Protein AF-A0A2A4LVS7-F1 (afdb_monomer_lite)

Structure (mmCIF, N/CA/C/O backbone):
data_AF-A0A2A4LVS7-F1
#
_entry.id   AF-A0A2A4LVS7-F1
#
loop_
_atom_site.group_PDB
_atom_site.id
_atom_site.type_symbol
_atom_site.label_atom_id
_atom_site.label_alt_id
_atom_site.label_comp_id
_atom_site.label_asym_id
_atom_site.label_entity_id
_atom_site.label_seq_id
_atom_site.pdbx_PDB_ins_code
_atom_site.Cartn_x
_atom_site.Cartn_y
_atom_site.Cartn_z
_atom_site.occupancy
_atom_site.B_iso_or_equiv
_atom_site.auth_seq_id
_atom_site.auth_comp_id
_atom_site.auth_asym_id
_atom_site.auth_atom_id
_atom_site.pdbx_PDB_model_num
ATOM 1 N N . MET A 1 1 ? 2.646 -6.347 -66.466 1.00 36.62 1 MET A N 1
ATOM 2 C CA . MET A 1 1 ? 2.306 -4.928 -66.238 1.00 36.62 1 MET A CA 1
ATOM 3 C C . MET A 1 1 ? 2.367 -4.671 -64.738 1.00 36.62 1 MET A C 1
ATOM 5 O O . MET A 1 1 ? 1.475 -5.111 -64.037 1.00 36.62 1 MET A O 1
ATOM 9 N N . LEU A 1 2 ? 3.492 -4.108 -64.291 1.00 29.52 2 LEU A N 1
ATOM 10 C CA . LEU A 1 2 ? 3.777 -3.323 -63.072 1.00 29.52 2 LEU A CA 1
ATOM 11 C C . LEU A 1 2 ? 5.251 -3.545 -62.692 1.00 29.52 2 LEU A C 1
ATOM 13 O O . LEU A 1 2 ? 5.611 -4.127 -61.677 1.00 29.52 2 LEU A O 1
ATOM 17 N N . ALA A 1 3 ? 6.111 -3.082 -63.594 1.00 27.59 3 ALA A N 1
ATOM 18 C CA . ALA A 1 3 ? 7.423 -2.576 -63.251 1.00 27.59 3 ALA A CA 1
ATOM 19 C C . ALA A 1 3 ? 7.272 -1.051 -63.279 1.00 27.59 3 ALA A C 1
ATOM 21 O O . ALA A 1 3 ? 6.962 -0.530 -64.345 1.00 27.59 3 ALA A O 1
ATOM 22 N N . ALA A 1 4 ? 7.384 -0.387 -62.125 1.00 31.27 4 ALA A N 1
ATOM 23 C CA . ALA A 1 4 ? 7.768 1.023 -61.946 1.00 31.27 4 ALA A CA 1
ATOM 24 C C . ALA A 1 4 ? 7.269 1.538 -60.587 1.00 31.27 4 ALA A C 1
ATOM 26 O O . ALA A 1 4 ? 6.122 1.946 -60.471 1.00 31.27 4 ALA A O 1
ATOM 27 N N . GLN A 1 5 ? 8.147 1.537 -59.580 1.00 29.95 5 GLN A N 1
ATOM 28 C CA . GLN A 1 5 ? 8.297 2.635 -58.609 1.00 29.95 5 GLN A CA 1
ATOM 29 C C . GLN A 1 5 ? 9.486 2.334 -57.680 1.00 29.95 5 GLN A C 1
ATOM 31 O O . GLN A 1 5 ? 9.356 2.128 -56.480 1.00 29.95 5 GLN A O 1
ATOM 36 N N . LYS A 1 6 ? 10.697 2.316 -58.253 1.00 30.83 6 LYS A N 1
ATOM 37 C CA . LYS A 1 6 ? 11.899 2.700 -57.502 1.00 30.83 6 LYS A CA 1
ATOM 38 C C . LYS A 1 6 ? 12.014 4.216 -57.627 1.00 30.83 6 LYS A C 1
ATOM 40 O O . LYS A 1 6 ? 12.661 4.710 -58.543 1.00 30.83 6 LYS A O 1
ATOM 45 N N . ALA A 1 7 ? 11.315 4.946 -56.763 1.00 29.12 7 ALA A N 1
ATOM 46 C CA . ALA A 1 7 ? 11.570 6.368 -56.590 1.00 29.12 7 ALA A CA 1
ATOM 47 C C . ALA A 1 7 ? 12.817 6.510 -55.710 1.00 29.12 7 ALA A C 1
ATOM 49 O O . ALA A 1 7 ? 12.828 6.094 -54.552 1.00 29.12 7 ALA A O 1
ATOM 50 N N . SER A 1 8 ? 13.889 7.041 -56.293 1.00 29.56 8 SER A N 1
ATOM 51 C CA . SER A 1 8 ? 15.107 7.424 -55.590 1.00 29.56 8 SER A CA 1
ATOM 52 C C . SER A 1 8 ? 14.799 8.560 -54.614 1.00 29.56 8 SER A C 1
ATOM 54 O O . SER A 1 8 ? 14.647 9.711 -55.022 1.00 29.56 8 SER A O 1
ATOM 56 N N . PHE A 1 9 ? 14.741 8.258 -53.321 1.00 28.38 9 PHE A N 1
ATOM 57 C CA . PHE A 1 9 ? 14.873 9.270 -52.276 1.00 28.38 9 PHE A CA 1
ATOM 58 C C . PHE A 1 9 ? 16.359 9.603 -52.094 1.00 28.38 9 PHE A C 1
ATOM 60 O O . PHE A 1 9 ? 17.004 9.185 -51.141 1.00 28.38 9 PHE A O 1
ATOM 67 N N . THR A 1 10 ? 16.921 10.356 -53.035 1.00 33.09 10 THR A N 1
ATOM 68 C CA . THR A 1 10 ? 18.103 11.192 -52.785 1.00 33.09 10 THR A CA 1
ATOM 69 C C . THR A 1 10 ? 17.606 12.610 -52.553 1.00 33.09 10 THR A C 1
ATOM 71 O O . THR A 1 10 ? 17.745 13.482 -53.406 1.00 33.09 10 THR A O 1
ATOM 74 N N . ALA A 1 11 ? 16.955 12.824 -51.410 1.00 30.81 11 ALA A N 1
ATOM 75 C CA . ALA A 1 11 ? 16.819 14.166 -50.870 1.00 30.81 11 ALA A CA 1
ATOM 76 C C . ALA A 1 11 ? 18.160 14.500 -50.212 1.00 30.81 11 ALA A C 1
ATOM 78 O O . ALA A 1 11 ? 18.593 13.803 -49.294 1.00 30.81 11 ALA A O 1
ATOM 79 N N . ALA A 1 12 ? 18.845 15.515 -50.736 1.00 29.58 12 ALA A N 1
ATOM 80 C CA . ALA A 1 12 ? 20.022 16.078 -50.099 1.00 29.58 12 ALA A CA 1
ATOM 81 C C . ALA A 1 12 ? 19.659 16.437 -48.650 1.00 29.58 12 ALA A C 1
ATOM 83 O O . ALA A 1 12 ? 18.720 17.199 -48.411 1.00 29.58 12 ALA A O 1
ATOM 84 N N . MET A 1 13 ? 20.372 15.834 -47.697 1.00 26.53 13 MET A N 1
ATOM 85 C CA . MET A 1 13 ? 20.311 16.217 -46.290 1.00 26.53 13 MET A CA 1
ATOM 86 C C . MET A 1 13 ? 20.609 17.720 -46.208 1.00 26.53 13 MET A C 1
ATOM 88 O O . MET A 1 13 ? 21.628 18.140 -46.763 1.00 26.53 13 MET A O 1
ATOM 92 N N . PRO A 1 14 ? 19.770 18.539 -45.554 1.00 28.27 14 PRO A N 1
ATOM 93 C CA . PRO A 1 14 ? 20.134 19.920 -45.296 1.00 28.27 14 PRO A CA 1
ATOM 94 C C . PRO A 1 14 ? 21.416 19.924 -44.459 1.00 28.27 14 PRO A C 1
ATOM 96 O O . PRO A 1 14 ? 21.454 19.365 -43.359 1.00 28.27 14 PRO A O 1
ATOM 99 N N . GLU A 1 15 ? 22.475 20.539 -44.981 1.00 37.88 15 GLU A N 1
ATOM 100 C CA . GLU A 1 15 ? 23.631 20.910 -44.175 1.00 37.88 15 GLU A CA 1
ATOM 101 C C . GLU A 1 15 ? 23.154 21.818 -43.032 1.00 37.88 15 GLU A C 1
ATOM 103 O O . GLU A 1 15 ? 22.426 22.785 -43.256 1.00 37.88 15 GLU A O 1
ATOM 108 N N . SER A 1 16 ? 23.591 21.497 -41.809 1.00 36.38 16 SER A N 1
ATOM 109 C CA . SER A 1 16 ? 23.330 22.185 -40.530 1.00 36.38 16 SER A CA 1
ATOM 110 C C . SER A 1 16 ? 22.076 21.801 -39.721 1.00 36.38 16 SER A C 1
ATOM 112 O O . SER A 1 16 ? 21.390 22.643 -39.153 1.00 36.38 16 SER A O 1
ATOM 114 N N . LEU A 1 17 ? 21.879 20.506 -39.467 1.00 33.69 17 LEU A N 1
ATOM 115 C CA . LEU A 1 17 ? 21.542 20.095 -38.097 1.00 33.69 17 LEU A CA 1
ATOM 116 C C . LEU A 1 17 ? 22.842 19.670 -37.424 1.00 33.69 17 LEU A C 1
ATOM 118 O O . LEU A 1 17 ? 23.234 18.507 -37.466 1.00 33.69 17 LEU A O 1
ATOM 122 N N . SER A 1 18 ? 23.552 20.637 -36.836 1.00 29.66 18 SER A N 1
ATOM 123 C CA . SER A 1 18 ? 24.598 20.318 -35.872 1.00 29.66 18 SER A CA 1
ATOM 124 C C . SER A 1 18 ? 23.935 19.516 -34.755 1.00 29.66 18 SER A C 1
ATOM 126 O O . SER A 1 18 ? 23.219 20.079 -33.923 1.00 29.66 18 SER A O 1
ATOM 128 N N . VAL A 1 19 ? 24.120 18.199 -34.766 1.00 36.72 19 VAL A N 1
ATOM 129 C CA . VAL A 1 19 ? 23.786 17.348 -33.630 1.00 36.72 19 VAL A CA 1
ATOM 130 C C . VAL A 1 19 ? 24.593 17.912 -32.468 1.00 36.72 19 VAL A C 1
ATOM 132 O O . VAL A 1 19 ? 25.814 17.782 -32.442 1.00 36.72 19 VAL A O 1
ATOM 135 N N . ARG A 1 20 ? 23.930 18.629 -31.557 1.00 32.12 20 ARG A N 1
ATOM 136 C CA . ARG A 1 20 ? 24.536 19.088 -30.307 1.00 32.12 20 ARG A CA 1
ATOM 137 C C . ARG A 1 20 ? 24.937 17.846 -29.520 1.00 32.12 20 ARG A C 1
ATOM 139 O O . ARG A 1 20 ? 24.114 17.223 -28.854 1.00 32.12 20 ARG A O 1
ATOM 146 N N . THR A 1 21 ? 26.194 17.442 -29.662 1.00 40.50 21 THR A N 1
ATOM 147 C CA . THR A 1 21 ? 26.807 16.281 -28.999 1.00 40.50 21 THR A CA 1
ATOM 148 C C . THR A 1 21 ? 27.032 16.492 -27.496 1.00 40.50 21 THR A C 1
ATOM 150 O O . THR A 1 21 ? 27.577 15.622 -26.823 1.00 40.50 21 THR A O 1
ATOM 153 N N . ASP A 1 22 ? 26.620 17.639 -26.964 1.00 46.00 22 ASP A N 1
ATOM 154 C CA . ASP A 1 22 ? 26.925 18.169 -25.636 1.00 46.00 22 ASP A CA 1
ATOM 155 C C . ASP A 1 22 ? 25.697 18.300 -24.719 1.00 46.00 22 ASP A C 1
ATOM 157 O O . ASP A 1 22 ? 25.793 18.864 -23.635 1.00 46.00 22 ASP A O 1
ATOM 161 N N . ARG A 1 23 ? 24.539 17.739 -25.095 1.00 49.91 23 ARG A N 1
ATOM 162 C CA . ARG A 1 23 ? 23.326 17.834 -24.261 1.00 49.91 23 ARG A CA 1
ATOM 163 C C . ARG A 1 23 ? 23.374 16.989 -22.985 1.00 49.91 23 ARG A C 1
ATOM 165 O O . ARG A 1 23 ? 22.656 17.282 -22.037 1.00 49.91 23 ARG A O 1
ATOM 172 N N . ILE A 1 24 ? 24.181 15.9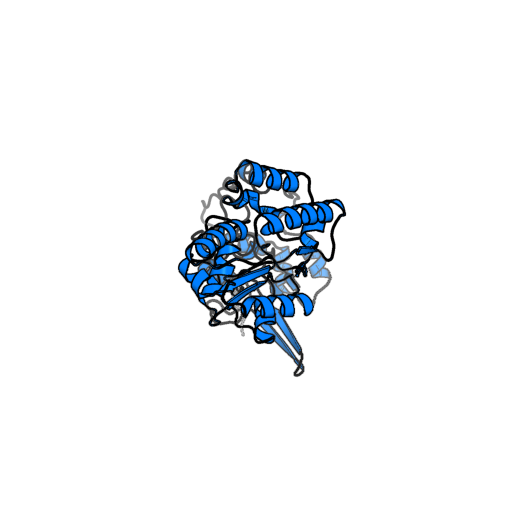27 -22.976 1.00 50.59 24 ILE A N 1
ATOM 173 C CA . ILE A 1 24 ? 24.349 15.061 -21.807 1.00 50.59 24 ILE A CA 1
ATOM 174 C C . ILE A 1 24 ? 25.511 15.604 -20.989 1.00 50.59 24 ILE A C 1
ATOM 176 O O . ILE A 1 24 ? 26.674 15.334 -21.305 1.00 50.59 24 ILE A O 1
ATOM 180 N N . ASP A 1 25 ? 25.199 16.336 -19.924 1.00 58.00 25 ASP A N 1
ATOM 181 C CA . ASP A 1 25 ? 26.198 16.637 -18.910 1.00 58.00 25 ASP A CA 1
ATOM 182 C C . ASP A 1 25 ? 26.578 15.324 -18.217 1.00 58.00 25 ASP A C 1
ATOM 184 O O . ASP A 1 25 ? 25.832 14.749 -17.420 1.00 58.00 25 ASP A O 1
ATOM 188 N N . ARG A 1 26 ? 27.755 14.809 -18.576 1.00 57.53 26 ARG A N 1
ATOM 189 C CA . ARG A 1 26 ? 28.256 13.531 -18.066 1.00 57.53 26 ARG A CA 1
ATOM 190 C C . ARG A 1 26 ? 28.483 13.575 -16.559 1.00 57.53 26 ARG A C 1
ATOM 192 O O . ARG A 1 26 ? 28.329 12.539 -15.922 1.00 57.53 26 ARG A O 1
ATOM 199 N N . ALA A 1 27 ? 28.828 14.735 -15.998 1.00 58.44 27 ALA A N 1
ATOM 200 C CA . ALA A 1 27 ? 29.038 14.889 -14.565 1.00 58.44 27 ALA A CA 1
ATOM 201 C C . ALA A 1 27 ? 27.704 14.818 -13.809 1.00 58.44 27 ALA A C 1
ATOM 203 O O . ALA A 1 27 ? 27.610 14.101 -12.813 1.00 58.44 27 ALA A O 1
ATOM 204 N N . ILE A 1 28 ? 26.656 15.473 -14.322 1.00 56.78 28 ILE A N 1
ATOM 205 C CA . ILE A 1 28 ? 25.298 15.386 -13.760 1.00 56.78 28 ILE A CA 1
ATOM 206 C C . ILE A 1 28 ? 24.741 13.964 -13.902 1.00 56.78 28 ILE A C 1
ATOM 208 O O . ILE A 1 28 ? 24.210 13.414 -12.939 1.00 56.78 28 ILE A O 1
ATOM 212 N N . HIS A 1 29 ? 24.926 13.332 -15.063 1.00 56.03 29 HIS A N 1
ATOM 213 C CA . HIS A 1 29 ? 24.507 11.950 -15.300 1.00 56.03 29 HIS A CA 1
ATOM 214 C C . HIS A 1 29 ? 25.169 10.963 -14.321 1.00 56.03 29 HIS A C 1
ATOM 216 O O . HIS A 1 29 ? 24.471 10.166 -13.699 1.00 56.03 29 HIS A O 1
ATOM 222 N N . LEU A 1 30 ? 26.494 11.049 -14.135 1.00 58.59 30 LEU A N 1
ATOM 223 C CA . LEU A 1 30 ? 27.243 10.230 -13.170 1.00 58.59 30 LEU A CA 1
ATOM 224 C C . LEU A 1 30 ? 26.752 10.443 -11.728 1.00 58.59 30 LEU A C 1
ATOM 226 O O . LEU A 1 30 ? 26.586 9.475 -10.991 1.00 58.59 30 LEU A O 1
ATOM 230 N N . ALA A 1 31 ? 26.489 11.693 -11.335 1.00 59.47 31 ALA A N 1
ATOM 231 C CA . ALA A 1 31 ? 26.040 12.031 -9.985 1.00 59.47 31 ALA A CA 1
ATOM 232 C C . ALA A 1 31 ? 24.602 11.570 -9.682 1.00 59.47 31 ALA A C 1
ATOM 234 O O . ALA A 1 31 ? 24.299 11.222 -8.543 1.00 59.47 31 ALA A O 1
ATOM 235 N N . GLN A 1 32 ? 23.709 11.581 -10.675 1.00 57.88 32 GLN A N 1
ATOM 236 C CA . GLN A 1 32 ? 22.276 11.338 -10.466 1.00 57.88 32 GLN A CA 1
ATOM 237 C C . GLN A 1 32 ? 21.823 9.909 -10.770 1.00 57.88 32 GLN A C 1
ATOM 239 O O . GLN A 1 32 ? 20.829 9.468 -10.196 1.00 57.88 32 GLN A O 1
ATOM 244 N N . ASN A 1 33 ? 22.537 9.188 -11.639 1.00 54.88 33 ASN A N 1
ATOM 245 C CA . ASN A 1 33 ? 22.181 7.823 -12.038 1.00 54.88 33 ASN A CA 1
ATOM 246 C C . ASN A 1 33 ? 23.019 6.748 -11.327 1.00 54.88 33 ASN A C 1
ATOM 248 O O . ASN A 1 33 ? 22.906 5.574 -11.670 1.00 54.88 33 ASN A O 1
ATOM 252 N N . ASN A 1 34 ? 23.857 7.153 -10.360 1.00 46.38 34 ASN A N 1
ATOM 253 C CA . ASN A 1 34 ? 24.610 6.323 -9.409 1.00 46.38 34 ASN A CA 1
ATOM 254 C C . ASN A 1 34 ? 25.137 4.995 -9.982 1.00 46.38 34 ASN A C 1
ATOM 256 O O . ASN A 1 34 ? 24.988 3.929 -9.385 1.00 46.38 34 ASN A O 1
ATOM 260 N N . THR A 1 35 ? 25.720 5.055 -11.175 1.00 52.97 35 THR A N 1
ATOM 261 C CA . THR A 1 35 ? 26.231 3.887 -11.882 1.00 52.97 35 THR A CA 1
ATOM 262 C C . THR A 1 35 ? 27.635 4.203 -12.369 1.00 52.97 35 THR A C 1
ATOM 264 O O . THR A 1 35 ? 27.850 5.111 -13.173 1.00 52.97 35 THR A O 1
ATOM 267 N N . GLU A 1 36 ? 28.616 3.433 -11.893 1.00 57.22 36 GLU A N 1
ATOM 268 C CA . GLU A 1 36 ? 29.885 3.271 -12.602 1.00 57.22 36 GLU A CA 1
ATOM 269 C C . GLU A 1 36 ? 29.587 2.525 -13.909 1.00 57.22 36 GLU A C 1
ATOM 271 O O . GLU A 1 36 ? 29.775 1.314 -14.023 1.00 57.22 36 GLU A O 1
ATOM 276 N N . LEU A 1 37 ? 29.024 3.232 -14.892 1.00 57.66 37 LEU A N 1
ATOM 277 C CA . LEU A 1 37 ? 28.741 2.633 -16.184 1.00 57.66 37 LEU A CA 1
ATOM 278 C C . LEU A 1 37 ? 30.071 2.326 -16.880 1.00 57.66 37 LEU A C 1
ATOM 280 O O . LEU A 1 37 ? 30.962 3.186 -16.925 1.00 57.66 37 LEU A O 1
ATOM 284 N N . PRO A 1 38 ? 30.222 1.128 -17.468 1.00 62.41 38 PRO A N 1
ATOM 285 C CA .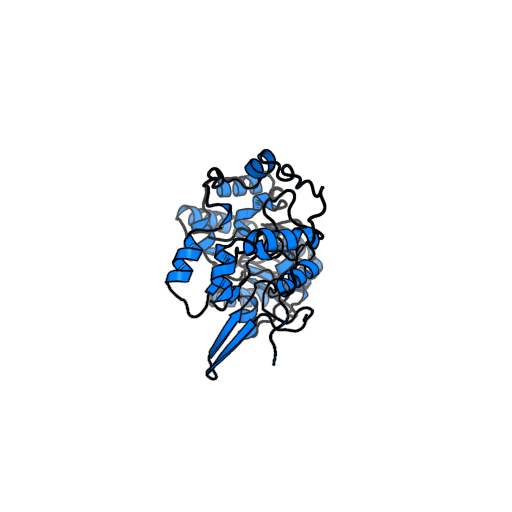 PRO A 1 38 ? 31.360 0.859 -18.327 1.00 62.41 38 PRO A CA 1
ATOM 286 C C . PRO A 1 38 ? 31.398 1.896 -19.454 1.00 62.41 38 PRO A C 1
ATOM 288 O O . PRO A 1 38 ? 30.367 2.427 -19.880 1.00 62.41 38 PRO A O 1
ATOM 291 N N . LYS A 1 39 ? 32.605 2.193 -19.953 1.00 74.81 39 LYS A N 1
ATOM 292 C CA . LYS A 1 39 ? 32.753 3.096 -21.100 1.00 74.81 39 LYS A CA 1
ATOM 293 C C . LYS A 1 39 ? 31.807 2.635 -22.218 1.00 74.81 39 LYS A C 1
ATOM 295 O O . LYS A 1 39 ? 31.781 1.434 -22.502 1.00 74.81 39 LYS A O 1
ATOM 300 N N . PRO A 1 40 ? 31.063 3.557 -22.861 1.00 73.31 40 PRO A N 1
ATOM 301 C CA . PRO A 1 40 ? 30.176 3.196 -23.953 1.00 73.31 40 PRO A CA 1
ATOM 302 C C . PRO A 1 40 ? 30.922 2.366 -24.988 1.00 73.31 40 PRO A C 1
ATOM 304 O O . PRO A 1 40 ? 32.079 2.656 -25.297 1.00 73.31 40 PRO A O 1
ATOM 307 N N . TYR A 1 41 ? 30.255 1.364 -25.550 1.00 82.38 41 TYR A N 1
ATOM 308 C CA . TYR A 1 41 ? 30.838 0.588 -26.632 1.00 82.38 41 TYR A CA 1
ATOM 309 C C . TYR A 1 41 ? 31.256 1.522 -27.781 1.00 82.38 41 TYR A C 1
ATOM 311 O O . TYR A 1 41 ? 30.486 2.395 -28.201 1.00 82.38 41 TYR A O 1
ATOM 319 N N . VAL A 1 42 ? 32.495 1.360 -28.248 1.00 86.62 42 VAL A N 1
ATOM 320 C CA . VAL A 1 42 ? 33.125 2.154 -29.323 1.00 86.62 42 VAL A CA 1
ATOM 321 C C . VAL A 1 42 ? 33.713 1.265 -30.421 1.00 86.62 42 VAL A C 1
ATOM 323 O O . VAL A 1 42 ? 34.535 1.719 -31.212 1.00 86.62 42 VAL A O 1
ATOM 326 N N . GLY A 1 43 ? 33.315 -0.009 -30.473 1.00 90.19 43 GLY A N 1
ATOM 327 C CA . GLY A 1 43 ? 33.731 -0.898 -31.552 1.00 90.19 43 GLY A CA 1
ATOM 328 C C . GLY A 1 43 ? 33.223 -0.419 -32.912 1.00 90.19 43 GLY A C 1
ATOM 329 O O . GLY A 1 43 ? 32.230 0.308 -33.010 1.00 90.19 43 GLY A O 1
ATOM 330 N N . THR A 1 44 ? 33.907 -0.841 -33.974 1.00 92.69 44 THR A N 1
ATOM 331 C CA . THR A 1 44 ? 33.607 -0.437 -35.356 1.00 92.69 44 THR A CA 1
ATOM 332 C C . THR A 1 44 ? 32.196 -0.822 -35.793 1.00 92.69 44 THR A C 1
ATOM 334 O O . THR A 1 44 ? 31.610 -0.144 -36.631 1.00 92.69 44 THR A O 1
ATOM 337 N N . ASP A 1 45 ? 31.606 -1.852 -35.187 1.00 93.12 45 ASP A N 1
ATOM 338 C CA . ASP A 1 45 ? 30.256 -2.327 -35.475 1.00 93.12 45 ASP A CA 1
ATOM 339 C C . ASP A 1 45 ? 29.164 -1.674 -34.611 1.00 93.12 45 ASP A C 1
ATOM 341 O O . ASP A 1 45 ? 28.005 -2.061 -34.723 1.00 93.12 45 ASP A O 1
ATOM 345 N N . LYS A 1 46 ? 29.479 -0.661 -33.787 1.00 89.31 46 LYS A N 1
ATOM 346 C CA . LYS A 1 46 ? 28.478 0.054 -32.970 1.00 89.31 46 LYS A CA 1
ATOM 347 C C . LYS A 1 46 ? 27.289 0.539 -33.800 1.00 89.31 46 LYS A C 1
ATOM 349 O O . LYS A 1 46 ? 26.147 0.428 -33.371 1.00 89.31 46 LYS A O 1
ATOM 354 N N . HIS A 1 47 ? 27.571 1.062 -34.990 1.00 90.62 47 HIS A N 1
ATOM 355 C CA . HIS A 1 47 ? 26.559 1.568 -35.913 1.00 90.62 47 HIS A CA 1
ATOM 356 C C . HIS A 1 47 ? 25.590 0.480 -36.403 1.00 90.62 47 HIS A C 1
ATOM 358 O O . HIS A 1 47 ? 24.506 0.821 -36.855 1.00 90.62 47 HIS A O 1
ATOM 364 N N . LEU A 1 48 ? 25.951 -0.808 -36.300 1.00 94.81 48 LEU A N 1
ATOM 365 C CA . LEU A 1 48 ? 25.078 -1.932 -36.648 1.00 94.81 48 LEU A CA 1
ATOM 366 C C . LEU A 1 48 ? 24.010 -2.203 -35.576 1.00 94.81 48 LEU A C 1
ATOM 368 O O . LEU A 1 48 ? 23.030 -2.883 -35.866 1.00 94.81 48 LEU A O 1
ATOM 372 N N . GLY A 1 49 ? 24.194 -1.698 -34.355 1.00 92.50 49 GLY A N 1
ATOM 373 C CA . GLY A 1 49 ? 23.347 -1.973 -33.196 1.00 92.50 49 GLY A CA 1
ATOM 374 C C . GLY A 1 49 ? 23.760 -3.204 -32.397 1.00 92.50 49 GLY A C 1
ATOM 375 O O . GLY A 1 49 ? 24.875 -3.708 -32.538 1.00 92.50 49 GLY A O 1
ATOM 376 N N . TYR A 1 50 ? 22.883 -3.705 -31.526 1.00 91.62 50 TYR A N 1
ATOM 377 C CA . TYR A 1 50 ? 23.234 -4.761 -30.567 1.00 91.62 50 TYR A CA 1
ATOM 378 C C . TYR A 1 50 ? 23.615 -6.090 -31.250 1.00 91.62 50 TYR A C 1
ATOM 380 O O . TYR A 1 50 ? 22.811 -6.634 -32.011 1.00 91.62 50 TYR A O 1
ATOM 388 N N . PRO A 1 51 ? 24.793 -6.684 -30.953 1.00 92.88 51 PRO A N 1
ATOM 389 C CA . PRO A 1 51 ? 25.209 -7.969 -31.531 1.00 92.88 51 PRO A CA 1
ATOM 390 C C . PRO A 1 51 ? 24.219 -9.114 -31.293 1.00 92.88 51 PRO A C 1
ATOM 392 O O . PRO A 1 51 ? 24.086 -10.001 -32.136 1.00 92.88 51 PRO A O 1
ATOM 395 N N . ALA A 1 52 ? 23.487 -9.071 -30.175 1.00 94.00 52 ALA A N 1
ATOM 396 C CA . ALA A 1 52 ? 22.477 -10.065 -29.824 1.00 94.00 52 ALA A CA 1
ATOM 397 C C . ALA A 1 52 ? 21.367 -10.193 -30.883 1.00 94.00 52 ALA A C 1
ATOM 399 O O . ALA A 1 52 ? 20.907 -11.301 -31.138 1.00 94.00 52 ALA A O 1
ATOM 400 N N . LEU A 1 53 ? 20.994 -9.105 -31.562 1.00 95.19 53 LEU A N 1
ATOM 401 C CA . LEU A 1 53 ? 19.945 -9.112 -32.588 1.00 95.19 53 LEU A CA 1
ATOM 402 C C . LEU A 1 53 ? 20.312 -10.001 -33.784 1.00 95.19 53 LEU A C 1
ATOM 404 O O . LEU A 1 53 ? 19.467 -10.725 -34.302 1.00 95.19 53 LEU A O 1
ATOM 408 N N . ALA A 1 54 ? 21.592 -10.031 -34.172 1.00 95.56 54 ALA A N 1
ATOM 409 C CA . ALA A 1 54 ? 22.069 -10.924 -35.226 1.00 95.56 54 ALA A CA 1
ATOM 410 C C . ALA A 1 54 ? 22.019 -12.401 -34.795 1.00 95.56 54 ALA A C 1
ATOM 412 O O . ALA A 1 54 ? 21.769 -13.283 -35.616 1.00 95.56 54 ALA A O 1
ATOM 413 N N . SER A 1 55 ? 22.252 -12.681 -33.510 1.00 96.62 55 SER A N 1
ATOM 414 C CA . SER A 1 55 ? 22.089 -14.026 -32.948 1.00 96.62 55 SER A CA 1
ATOM 415 C C . SER A 1 55 ? 20.619 -14.438 -32.907 1.00 96.62 55 SER A C 1
ATOM 417 O O . SER A 1 55 ? 20.302 -15.550 -33.316 1.00 96.62 55 SER A O 1
ATOM 419 N N . ILE A 1 56 ? 19.722 -13.537 -32.494 1.00 95.94 56 ILE A N 1
ATOM 420 C CA . ILE A 1 56 ? 18.270 -13.770 -32.479 1.00 95.94 56 ILE A CA 1
ATOM 421 C C . ILE A 1 56 ? 17.760 -14.052 -33.894 1.00 95.94 56 ILE A C 1
ATOM 423 O O . ILE A 1 56 ? 17.059 -15.037 -34.103 1.00 95.94 56 ILE A O 1
ATOM 427 N N . LEU A 1 57 ? 18.177 -13.263 -34.888 1.00 96.38 57 LEU A N 1
ATOM 428 C CA . LEU A 1 57 ? 17.781 -13.468 -36.282 1.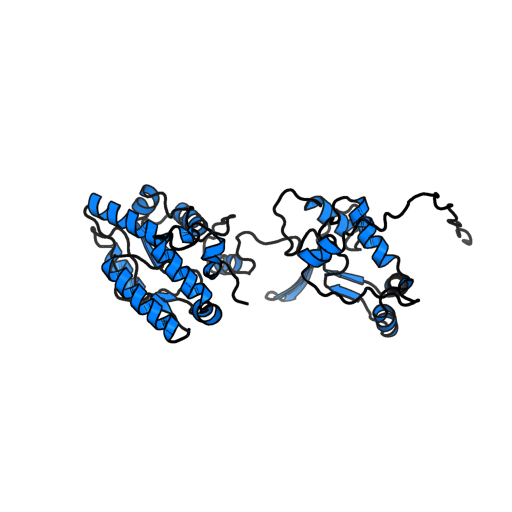00 96.38 57 LEU A CA 1
ATOM 429 C C . LEU A 1 57 ? 18.145 -14.873 -36.793 1.00 96.38 57 LEU A C 1
ATOM 431 O O . LEU A 1 57 ? 17.353 -15.510 -37.486 1.00 96.38 57 LEU A O 1
ATOM 435 N N . LYS A 1 58 ? 19.313 -15.404 -36.405 1.00 97.06 58 LYS A N 1
ATOM 436 C CA . LYS A 1 58 ? 19.737 -16.769 -36.771 1.00 97.06 58 LYS A CA 1
ATOM 437 C C . LYS A 1 58 ? 18.847 -17.857 -36.171 1.00 97.06 58 LYS A C 1
ATOM 439 O O . LYS A 1 58 ? 18.738 -18.926 -36.768 1.00 97.06 58 LYS A O 1
ATOM 444 N N . LEU A 1 59 ? 18.216 -17.598 -35.023 1.00 97.06 59 LEU A N 1
ATOM 445 C CA . LEU A 1 59 ? 17.277 -18.537 -34.404 1.00 97.06 59 LEU A CA 1
ATOM 446 C C . LEU A 1 59 ? 15.970 -18.655 -35.195 1.00 97.06 59 LEU A C 1
ATOM 448 O O . LEU A 1 59 ? 15.298 -19.672 -35.064 1.00 97.06 59 LEU A O 1
ATOM 452 N N . ARG A 1 60 ? 15.645 -17.664 -36.042 1.00 95.12 60 ARG A N 1
ATOM 453 C CA . ARG A 1 60 ? 14.384 -17.573 -36.799 1.00 95.12 60 ARG A CA 1
ATOM 454 C C . ARG A 1 60 ? 13.157 -17.757 -35.891 1.00 95.12 60 ARG A C 1
ATOM 456 O O . ARG A 1 60 ? 12.391 -18.696 -36.104 1.00 95.12 60 ARG A O 1
ATOM 463 N N . PRO A 1 61 ? 12.996 -16.914 -34.856 1.00 96.56 61 PRO A N 1
ATOM 464 C CA . PRO A 1 61 ? 11.848 -17.014 -33.968 1.00 96.56 61 PRO A CA 1
ATOM 465 C C . PRO A 1 61 ? 10.550 -16.725 -34.729 1.00 96.56 61 PRO A C 1
ATOM 467 O O . PRO A 1 61 ? 10.533 -15.894 -35.639 1.00 96.56 61 PRO A O 1
ATOM 470 N N . ASP A 1 62 ? 9.461 -17.373 -34.317 1.00 96.56 62 ASP A N 1
ATOM 471 C CA . ASP A 1 62 ? 8.129 -17.117 -34.878 1.00 96.56 62 ASP A CA 1
ATOM 472 C C . ASP A 1 62 ? 7.668 -15.674 -34.620 1.00 96.56 62 ASP A C 1
ATOM 474 O O . ASP A 1 62 ? 6.977 -15.074 -35.441 1.00 96.56 62 ASP A O 1
ATOM 478 N N . PHE A 1 63 ? 8.062 -15.112 -33.475 1.00 93.31 63 PHE A N 1
ATOM 479 C CA . PHE A 1 63 ? 7.867 -13.711 -33.123 1.00 93.31 63 PHE A CA 1
ATOM 480 C C . PHE A 1 63 ? 8.872 -13.274 -32.053 1.00 93.31 63 PHE A C 1
ATOM 482 O O . PHE A 1 63 ? 9.424 -14.094 -31.315 1.00 93.31 63 PHE A O 1
ATOM 489 N N . LEU A 1 64 ? 9.091 -11.966 -31.957 1.00 92.12 64 LEU A N 1
ATOM 490 C CA . LEU A 1 64 ? 9.874 -11.328 -30.904 1.00 92.12 64 LEU A CA 1
ATOM 491 C C . LEU A 1 64 ? 8.950 -10.570 -29.950 1.00 92.12 64 LEU A C 1
ATOM 493 O O . LEU A 1 64 ? 8.070 -9.843 -30.405 1.00 92.12 64 LEU A O 1
ATOM 497 N N . VAL A 1 65 ? 9.183 -10.712 -28.645 1.00 90.62 65 VAL A N 1
ATOM 498 C CA . VAL A 1 65 ? 8.536 -9.903 -27.605 1.00 90.62 65 VAL A CA 1
ATOM 499 C C . VAL A 1 65 ? 9.543 -8.907 -27.043 1.00 90.62 65 VAL A C 1
ATOM 501 O O . VAL A 1 65 ? 10.545 -9.328 -26.469 1.00 90.62 65 VAL A O 1
ATOM 504 N N . GLY A 1 66 ? 9.289 -7.607 -27.194 1.00 89.19 66 GLY A N 1
ATOM 505 C CA . GLY A 1 66 ? 10.006 -6.580 -26.432 1.00 89.19 66 GLY A CA 1
ATOM 506 C C . GLY A 1 66 ? 9.343 -6.412 -25.069 1.00 89.19 66 GLY A C 1
ATOM 507 O O . GLY A 1 66 ? 8.219 -5.938 -25.018 1.00 89.19 66 GLY A O 1
ATOM 508 N N . THR A 1 67 ? 9.987 -6.829 -23.982 1.00 86.75 67 THR A N 1
ATOM 509 C CA . THR A 1 67 ? 9.377 -6.964 -22.640 1.00 86.75 67 THR A CA 1
ATOM 510 C C . THR A 1 67 ? 9.536 -5.712 -21.766 1.00 86.75 67 THR A C 1
ATOM 512 O O . THR A 1 67 ? 9.817 -5.832 -20.577 1.00 86.75 67 THR A O 1
ATOM 515 N N . GLY A 1 68 ? 9.413 -4.519 -22.348 1.00 86.50 68 GLY A N 1
ATOM 516 C CA . GLY A 1 68 ? 9.787 -3.261 -21.693 1.00 86.50 68 GLY A CA 1
ATOM 517 C C . GLY A 1 68 ? 11.285 -2.938 -21.739 1.00 86.50 68 GLY A C 1
ATOM 518 O O . GLY A 1 68 ? 12.075 -3.713 -22.284 1.00 86.50 68 GLY A O 1
ATOM 519 N N . ASP A 1 69 ? 11.654 -1.769 -21.212 1.00 84.06 69 ASP A N 1
ATOM 520 C CA . ASP A 1 69 ? 13.011 -1.207 -21.244 1.00 84.06 69 ASP A CA 1
ATOM 521 C C . ASP A 1 69 ? 13.605 -1.160 -22.659 1.00 84.06 69 ASP A C 1
ATOM 523 O O . ASP A 1 69 ? 14.791 -1.403 -22.910 1.00 84.06 69 ASP A O 1
ATOM 527 N N . ASN A 1 70 ? 12.743 -0.854 -23.625 1.00 87.38 70 ASN A N 1
ATOM 528 C CA . ASN A 1 70 ? 13.096 -0.832 -25.031 1.00 87.38 70 ASN A CA 1
ATOM 529 C C . ASN A 1 70 ? 13.670 0.524 -25.427 1.00 87.38 70 ASN A C 1
ATOM 531 O O . ASN A 1 70 ? 14.723 0.561 -26.052 1.00 87.38 70 ASN A O 1
ATOM 535 N N . VAL A 1 71 ? 13.000 1.630 -25.097 1.00 89.44 71 VAL A N 1
ATOM 536 C CA . VAL A 1 71 ? 13.385 2.991 -25.489 1.00 89.44 71 VAL A CA 1
ATOM 537 C C . VAL A 1 71 ? 13.143 3.947 -24.326 1.00 89.44 71 VAL A C 1
ATOM 539 O O . VAL A 1 71 ? 12.033 4.410 -24.092 1.00 89.44 71 VAL A O 1
ATOM 542 N N . TYR A 1 72 ? 14.224 4.324 -23.652 1.00 87.81 72 TYR A N 1
ATOM 543 C CA . TYR A 1 72 ? 14.171 5.146 -22.447 1.00 87.81 72 TYR A CA 1
ATOM 544 C C . TYR A 1 72 ? 13.903 6.623 -22.770 1.00 87.81 72 TYR A C 1
ATOM 546 O O . TYR A 1 72 ? 14.700 7.289 -23.448 1.00 87.81 72 TYR A O 1
ATOM 554 N N . TYR A 1 73 ? 12.818 7.176 -22.225 1.00 86.94 73 TYR A N 1
ATOM 555 C CA . TYR A 1 73 ? 12.517 8.612 -22.315 1.00 86.94 73 TYR A CA 1
ATOM 556 C C . TYR A 1 73 ? 13.229 9.440 -21.249 1.00 86.94 73 TYR A C 1
ATOM 558 O O . TYR A 1 73 ? 13.627 10.584 -21.497 1.00 86.94 73 TYR A O 1
ATOM 566 N N . ASP A 1 74 ? 13.433 8.842 -20.084 1.00 78.50 74 ASP A N 1
ATOM 567 C CA . ASP A 1 74 ? 14.023 9.460 -18.904 1.00 78.50 74 ASP A CA 1
ATOM 568 C C . ASP A 1 74 ? 15.550 9.337 -18.843 1.00 78.50 74 ASP A C 1
ATOM 570 O O . ASP A 1 74 ? 16.162 9.805 -17.889 1.00 78.50 74 ASP A O 1
ATOM 574 N N . THR A 1 75 ? 16.183 8.744 -19.860 1.00 75.81 75 THR A N 1
ATOM 575 C CA . THR A 1 75 ? 17.637 8.574 -19.903 1.00 75.81 75 THR A CA 1
ATOM 576 C C . THR A 1 75 ? 18.255 9.312 -21.091 1.00 75.81 75 THR A C 1
ATOM 578 O O . THR A 1 75 ? 17.911 9.029 -22.241 1.00 75.81 75 THR A O 1
ATOM 581 N N . PRO A 1 76 ? 19.223 10.224 -20.870 1.00 71.25 76 PRO A N 1
ATOM 582 C CA . PRO A 1 76 ? 19.707 10.694 -19.566 1.00 71.25 76 PRO A CA 1
ATOM 583 C C . PRO A 1 76 ? 18.640 11.502 -18.809 1.00 71.25 76 PRO A C 1
ATOM 585 O O . PRO A 1 76 ? 17.831 12.183 -19.432 1.00 71.25 76 PRO A O 1
ATOM 588 N N . LYS A 1 77 ? 18.694 11.457 -17.472 1.00 67.31 77 LYS A N 1
ATOM 589 C CA . LYS A 1 77 ? 17.714 12.094 -16.576 1.00 67.31 77 LYS A CA 1
ATOM 590 C C . LYS A 1 77 ? 17.610 13.599 -16.773 1.00 67.31 77 LYS A C 1
ATOM 592 O O . LYS A 1 77 ? 16.511 14.150 -16.822 1.00 67.31 77 LYS A O 1
ATOM 597 N N . GLU A 1 78 ? 18.759 14.244 -16.948 1.00 67.69 78 GLU A N 1
ATOM 598 C CA . GLU A 1 78 ? 18.859 15.686 -17.116 1.00 67.69 78 GLU A CA 1
ATOM 599 C C . GLU A 1 78 ? 19.702 16.033 -18.358 1.00 67.69 78 GLU A C 1
ATOM 601 O O . GLU A 1 78 ? 20.919 15.821 -18.349 1.00 67.69 78 GLU A O 1
ATOM 606 N N . PRO A 1 79 ? 19.092 16.556 -19.440 1.00 67.69 79 PRO A N 1
ATOM 607 C CA . PRO A 1 79 ? 17.651 16.679 -19.678 1.00 67.69 79 PRO A CA 1
ATOM 608 C C . PRO A 1 79 ? 17.051 15.418 -20.327 1.00 67.69 79 PRO A C 1
ATOM 610 O O . PRO A 1 79 ? 17.471 15.011 -21.420 1.00 67.69 79 PRO A O 1
ATOM 613 N N . ARG A 1 80 ? 15.995 14.879 -19.708 1.00 82.94 80 ARG A N 1
ATOM 614 C CA . ARG A 1 80 ? 15.113 13.856 -20.300 1.00 82.94 80 ARG A CA 1
ATOM 615 C C . ARG A 1 80 ? 14.443 14.330 -21.596 1.00 82.94 80 ARG A C 1
ATOM 617 O O . ARG A 1 80 ? 14.428 15.526 -21.897 1.00 82.94 80 ARG A O 1
ATOM 624 N N . ALA A 1 81 ? 13.878 13.403 -22.368 1.00 88.50 81 ALA A N 1
ATOM 625 C CA . ALA A 1 81 ? 13.032 13.754 -23.508 1.00 88.50 81 ALA A CA 1
ATOM 626 C C . ALA A 1 81 ? 11.686 14.307 -23.010 1.00 88.50 81 ALA A C 1
ATOM 628 O O . ALA A 1 81 ? 11.084 13.726 -22.115 1.00 88.50 81 ALA A O 1
ATOM 629 N N . GLN A 1 82 ? 11.219 15.428 -23.562 1.00 89.94 82 GLN A N 1
ATOM 630 C CA . GLN A 1 82 ? 10.023 16.139 -23.085 1.00 89.94 82 GLN A CA 1
ATOM 631 C C . GLN A 1 82 ? 9.022 16.404 -24.214 1.00 89.94 82 GLN A C 1
ATOM 633 O O . GLN A 1 82 ? 7.812 16.305 -24.037 1.00 89.94 82 GLN A O 1
ATOM 638 N N . SER A 1 83 ? 9.527 16.725 -25.400 1.00 91.38 83 SER A N 1
ATOM 639 C CA . SER A 1 83 ? 8.748 17.087 -26.580 1.00 91.38 83 SER A CA 1
ATOM 640 C C . SER A 1 83 ? 8.563 15.910 -27.538 1.00 91.38 83 SER A C 1
ATOM 642 O O . SER A 1 83 ? 9.375 14.990 -27.591 1.00 91.38 83 SER A O 1
ATOM 644 N N . ILE A 1 84 ? 7.540 15.986 -28.396 1.00 92.31 84 ILE A N 1
ATOM 645 C CA . ILE A 1 84 ? 7.298 15.008 -29.477 1.00 92.31 84 ILE A CA 1
ATOM 646 C C . ILE A 1 84 ? 8.568 14.742 -30.300 1.00 92.31 84 ILE A C 1
ATOM 648 O O . ILE A 1 84 ? 8.857 13.595 -30.632 1.00 92.31 84 ILE A O 1
ATOM 652 N N . ALA A 1 85 ? 9.313 15.796 -30.648 1.00 93.94 85 ALA A N 1
ATOM 653 C CA . ALA A 1 85 ? 10.513 15.676 -31.470 1.00 93.94 85 ALA A CA 1
ATOM 654 C C . ALA A 1 85 ? 11.600 14.845 -30.770 1.00 93.94 85 ALA A C 1
ATOM 656 O O . ALA A 1 85 ? 12.181 13.957 -31.388 1.00 93.94 85 ALA A O 1
ATOM 657 N N . GLU A 1 86 ? 11.822 15.084 -29.476 1.00 92.31 86 GLU A N 1
ATOM 658 C CA . GLU A 1 86 ? 12.806 14.345 -28.679 1.00 92.31 86 GLU A CA 1
ATOM 659 C C . GLU A 1 86 ? 12.375 12.898 -28.442 1.00 92.31 86 GLU A C 1
ATOM 661 O O . GLU A 1 86 ? 13.194 11.990 -28.552 1.00 92.31 86 GLU A O 1
ATOM 666 N N . LEU A 1 87 ? 11.088 12.664 -28.162 1.00 91.88 87 LEU A N 1
ATOM 667 C CA . LEU A 1 87 ? 10.559 11.313 -27.978 1.00 91.88 87 LEU A CA 1
ATOM 668 C C . LEU A 1 87 ? 10.724 10.496 -29.266 1.00 91.88 87 LEU A C 1
ATOM 670 O O . LEU A 1 87 ? 11.254 9.393 -29.217 1.00 91.88 87 LEU A O 1
ATOM 674 N N . ARG A 1 88 ? 10.369 11.050 -30.434 1.00 93.00 88 ARG A N 1
ATOM 675 C CA . ARG A 1 88 ? 10.609 10.401 -31.740 1.00 93.00 88 ARG A CA 1
ATOM 676 C C . ARG A 1 88 ? 12.083 10.128 -31.993 1.00 93.00 88 ARG A C 1
ATOM 678 O O . ARG A 1 88 ? 12.424 9.060 -32.489 1.00 93.00 88 ARG A O 1
ATOM 685 N N . GLN A 1 89 ? 12.951 11.079 -31.651 1.00 92.50 89 GLN A N 1
ATOM 686 C CA . GLN A 1 89 ? 14.390 10.914 -31.813 1.00 92.50 89 GLN A CA 1
ATOM 687 C C . GLN A 1 89 ? 14.895 9.672 -31.067 1.00 92.50 89 GLN A C 1
ATOM 689 O O . GLN A 1 89 ? 15.634 8.896 -31.664 1.00 92.50 89 GLN A O 1
ATOM 694 N N . LYS A 1 90 ? 14.441 9.427 -29.827 1.00 90.69 90 LYS A N 1
ATOM 695 C CA . LYS A 1 90 ? 14.807 8.223 -29.056 1.00 90.69 90 LYS A CA 1
ATOM 696 C C . LYS A 1 90 ? 14.476 6.928 -29.798 1.00 90.69 90 LYS A C 1
ATOM 698 O O . LYS A 1 90 ? 15.338 6.065 -29.946 1.00 90.69 90 LYS A O 1
ATOM 703 N N . TRP A 1 91 ? 13.252 6.822 -30.315 1.00 91.88 91 TRP A N 1
ATOM 704 C CA . TRP A 1 91 ? 12.810 5.659 -31.091 1.00 91.88 91 TRP A CA 1
ATOM 705 C C . TRP A 1 91 ? 13.619 5.493 -32.377 1.00 91.88 91 TRP A C 1
ATOM 707 O O . TRP A 1 91 ? 14.111 4.404 -32.680 1.00 91.88 91 TRP A O 1
ATOM 717 N N . HIS A 1 92 ? 13.805 6.584 -33.120 1.00 91.88 92 HIS A N 1
ATOM 718 C CA . HIS A 1 92 ? 14.505 6.556 -34.398 1.00 91.88 92 HIS A CA 1
ATOM 719 C C . HIS A 1 92 ? 15.989 6.201 -34.238 1.00 91.88 92 HIS A C 1
ATOM 721 O O . HIS A 1 92 ? 16.487 5.377 -34.996 1.00 91.88 92 HIS A O 1
ATOM 727 N N . GLU A 1 93 ? 16.697 6.761 -33.255 1.00 90.19 93 GLU A N 1
ATOM 728 C CA . GLU A 1 93 ? 18.119 6.465 -33.007 1.00 90.19 93 GLU A CA 1
ATOM 729 C C . GLU A 1 93 ? 18.372 4.984 -32.695 1.00 90.19 93 GLU A C 1
ATOM 731 O O . GLU A 1 93 ? 19.426 4.435 -33.040 1.00 90.19 93 GLU A O 1
ATOM 736 N N . GLN A 1 94 ? 17.403 4.322 -32.064 1.00 89.06 94 GLN A N 1
ATOM 737 C CA . GLN A 1 94 ? 17.491 2.904 -31.764 1.00 89.06 94 GLN A CA 1
ATOM 738 C C . GLN A 1 94 ? 17.123 2.039 -32.969 1.00 89.06 94 GLN A C 1
ATOM 740 O O . GLN A 1 94 ? 17.916 1.199 -33.395 1.00 89.06 94 GLN A O 1
ATOM 745 N N . PHE A 1 95 ? 15.943 2.252 -33.550 1.00 91.50 95 PHE A N 1
ATOM 746 C CA . PHE A 1 95 ? 15.402 1.358 -34.576 1.00 91.50 95 PHE A CA 1
ATOM 747 C C . PHE A 1 95 ? 15.925 1.615 -35.991 1.00 91.50 95 PHE A C 1
ATOM 749 O O . PHE A 1 95 ? 15.740 0.766 -36.860 1.00 91.50 95 PHE A O 1
ATOM 756 N N . VAL A 1 96 ? 16.654 2.711 -36.231 1.00 92.81 96 VAL A N 1
ATOM 757 C CA . VAL A 1 96 ? 17.377 2.920 -37.500 1.00 92.81 96 VAL A CA 1
ATOM 758 C C . VAL A 1 96 ? 18.590 1.992 -37.653 1.00 92.81 96 VAL A C 1
ATOM 760 O O . VAL A 1 96 ? 19.143 1.865 -38.745 1.00 92.81 96 VAL A O 1
ATOM 763 N N . GLN A 1 97 ? 19.043 1.348 -36.574 1.00 95.12 97 GLN A N 1
ATOM 764 C CA . GLN A 1 97 ? 20.243 0.516 -36.609 1.00 95.12 97 GLN A CA 1
ATOM 765 C C . GLN A 1 97 ? 20.017 -0.733 -37.490 1.00 95.12 97 GLN A C 1
ATOM 767 O O . GLN A 1 97 ? 19.001 -1.417 -37.328 1.00 95.12 97 GLN A O 1
ATOM 772 N N . PRO A 1 98 ? 20.968 -1.093 -38.377 1.00 97.50 98 PRO A N 1
ATOM 773 C CA . PRO A 1 98 ? 20.825 -2.189 -39.336 1.00 97.50 98 PRO A CA 1
ATOM 774 C C . PRO A 1 98 ? 20.343 -3.516 -38.744 1.00 97.50 98 PRO A C 1
ATOM 776 O O . PRO A 1 98 ? 19.461 -4.144 -39.314 1.00 97.50 98 PRO A O 1
ATOM 779 N N . ARG A 1 99 ? 20.845 -3.937 -37.574 1.00 97.19 99 ARG A N 1
ATOM 780 C CA . ARG A 1 99 ? 20.438 -5.222 -36.978 1.00 97.19 99 ARG A CA 1
ATOM 781 C C . ARG A 1 99 ? 18.985 -5.229 -36.488 1.00 97.19 99 ARG A C 1
ATOM 783 O O . ARG A 1 99 ? 18.374 -6.293 -36.478 1.00 97.19 99 ARG A O 1
ATOM 790 N N . TYR A 1 100 ? 18.431 -4.079 -36.096 1.00 95.56 100 TYR A N 1
ATOM 791 C CA . TYR A 1 100 ? 16.999 -3.962 -35.798 1.00 95.56 100 TYR A CA 1
ATOM 792 C C . TYR A 1 100 ? 16.179 -4.047 -37.083 1.00 95.56 100 TYR A C 1
ATOM 794 O O . TYR A 1 100 ? 15.233 -4.828 -37.149 1.00 95.56 100 TYR A O 1
ATOM 802 N N . HIS A 1 101 ? 16.585 -3.304 -38.117 1.00 95.44 101 HIS A N 1
ATOM 803 C CA . HIS A 1 101 ? 15.939 -3.335 -39.427 1.00 95.44 101 HIS A CA 1
ATOM 804 C C . HIS A 1 101 ? 15.905 -4.755 -40.016 1.00 95.44 101 HIS A C 1
ATOM 806 O O . HIS A 1 101 ? 14.841 -5.237 -40.400 1.00 95.44 101 HIS A O 1
ATOM 812 N N . ASP A 1 102 ? 17.044 -5.449 -40.030 1.00 96.88 102 ASP A N 1
ATOM 813 C CA . ASP A 1 102 ? 17.160 -6.809 -40.565 1.00 96.88 102 ASP A CA 1
ATOM 814 C C . ASP A 1 102 ? 16.271 -7.803 -39.810 1.00 96.88 102 ASP A C 1
ATOM 816 O O . ASP A 1 102 ? 15.673 -8.690 -40.419 1.00 96.88 102 ASP A O 1
ATOM 820 N N . LEU A 1 103 ? 16.162 -7.650 -38.486 1.00 96.19 103 LEU A N 1
ATOM 821 C CA . LEU A 1 103 ? 15.314 -8.498 -37.657 1.00 96.19 103 LEU A CA 1
ATOM 822 C C . LEU A 1 103 ? 13.827 -8.228 -37.916 1.00 96.19 103 LEU A C 1
ATOM 824 O O . LEU A 1 103 ? 13.081 -9.156 -38.219 1.00 96.19 103 LEU A O 1
ATOM 828 N N . PHE A 1 104 ? 13.398 -6.967 -37.847 1.00 93.62 104 PHE A N 1
ATOM 829 C CA . PHE A 1 104 ? 11.988 -6.584 -37.989 1.00 93.62 104 PHE A CA 1
ATOM 830 C C . PHE A 1 104 ? 11.457 -6.738 -39.417 1.00 93.62 104 PHE A C 1
ATOM 832 O O . PHE A 1 104 ? 10.249 -6.860 -39.608 1.00 93.62 104 PHE A O 1
ATOM 839 N N . ALA A 1 105 ? 12.335 -6.789 -40.422 1.00 95.25 105 ALA A N 1
ATOM 840 C CA . ALA A 1 105 ? 11.946 -7.061 -41.802 1.00 95.25 105 ALA A CA 1
ATOM 841 C C . ALA A 1 105 ? 11.380 -8.478 -42.006 1.00 95.25 105 ALA A C 1
ATOM 843 O O . ALA A 1 105 ? 10.649 -8.705 -42.971 1.00 95.25 105 ALA A O 1
ATOM 844 N N . VAL A 1 106 ? 11.731 -9.435 -41.138 1.00 96.56 106 VAL A N 1
ATOM 845 C CA . VAL A 1 106 ? 11.368 -10.853 -41.318 1.00 96.56 106 VAL A CA 1
ATOM 846 C C . VAL A 1 106 ? 10.790 -11.524 -40.072 1.00 96.56 106 VAL A C 1
ATOM 848 O O . VAL A 1 106 ? 10.208 -12.599 -40.197 1.00 96.56 106 VAL A O 1
ATOM 851 N N . VAL A 1 107 ? 10.918 -10.916 -38.889 1.00 96.50 107 VAL A N 1
ATOM 852 C CA . VAL A 1 107 ? 10.370 -11.431 -37.628 1.00 96.50 107 VAL A CA 1
ATOM 853 C C . VAL A 1 107 ? 9.218 -10.537 -37.156 1.00 96.50 107 VAL A C 1
ATOM 855 O O . VAL A 1 107 ? 9.446 -9.360 -36.868 1.00 96.50 107 VAL A O 1
ATOM 858 N N . PRO A 1 108 ? 7.991 -11.074 -37.023 1.00 93.88 108 PRO A N 1
ATOM 859 C CA . PRO A 1 108 ? 6.878 -10.367 -36.399 1.00 93.88 108 PRO A CA 1
ATOM 860 C C . PRO A 1 108 ? 7.195 -9.950 -34.960 1.00 93.88 108 PRO A C 1
ATOM 862 O O . PRO A 1 108 ? 7.812 -10.703 -34.206 1.00 93.88 108 PRO A O 1
ATOM 865 N N . THR A 1 109 ? 6.724 -8.777 -34.546 1.00 90.81 109 THR A N 1
ATOM 866 C CA . THR A 1 109 ? 6.980 -8.250 -33.200 1.00 90.81 109 THR A CA 1
ATOM 867 C C . THR A 1 109 ? 5.699 -8.083 -32.396 1.00 90.81 109 THR A C 1
ATOM 869 O O . THR A 1 109 ? 4.699 -7.582 -32.912 1.00 90.81 109 THR A O 1
ATOM 872 N N . TYR A 1 110 ? 5.769 -8.413 -31.115 1.00 88.25 110 TYR A N 1
ATOM 873 C CA . TYR A 1 110 ? 4.826 -8.023 -30.078 1.00 88.25 110 TYR A CA 1
ATOM 874 C C . TYR A 1 110 ? 5.584 -7.176 -29.052 1.00 88.25 110 TYR A C 1
ATOM 876 O O . TYR A 1 110 ? 6.758 -7.431 -28.783 1.00 88.25 110 TYR A O 1
ATOM 884 N N . TRP A 1 111 ? 4.944 -6.152 -28.504 1.00 88.50 111 TRP A N 1
ATOM 885 C CA . TRP A 1 111 ? 5.617 -5.205 -27.625 1.00 88.50 111 TRP A CA 1
ATOM 886 C C . TRP A 1 111 ? 4.865 -5.070 -26.311 1.00 88.50 111 TRP A C 1
ATOM 888 O O . TRP A 1 111 ? 3.637 -5.047 -26.267 1.00 88.50 111 TRP A O 1
ATOM 898 N N . GLU A 1 112 ? 5.642 -4.998 -25.248 1.00 88.19 112 GLU A N 1
ATOM 899 C CA . GLU A 1 112 ? 5.244 -4.592 -23.918 1.00 88.19 112 GLU A CA 1
ATOM 900 C C . GLU A 1 112 ? 6.133 -3.417 -23.533 1.00 88.19 112 GLU A C 1
ATOM 902 O O . GLU A 1 112 ? 7.285 -3.316 -23.970 1.00 88.19 112 GLU A O 1
ATOM 907 N N . ILE A 1 113 ? 5.586 -2.494 -22.755 1.00 83.56 113 ILE A N 1
ATOM 908 C CA . ILE A 1 113 ? 6.307 -1.289 -22.349 1.00 83.56 113 ILE A CA 1
ATOM 909 C C . ILE A 1 113 ? 6.352 -1.230 -20.831 1.00 83.56 113 ILE A C 1
ATOM 911 O O . ILE A 1 113 ? 5.343 -1.531 -20.174 1.00 83.56 113 ILE A O 1
ATOM 915 N N . ASP A 1 114 ? 7.511 -0.850 -20.301 1.00 78.75 114 ASP A N 1
ATOM 916 C CA . ASP A 1 114 ? 7.694 -0.623 -18.868 1.00 78.75 114 ASP A CA 1
ATOM 917 C C . ASP A 1 114 ? 7.646 0.877 -18.531 1.00 78.75 114 ASP A C 1
ATOM 919 O O . ASP A 1 114 ? 7.318 1.724 -19.368 1.00 78.75 114 ASP A O 1
ATOM 923 N N . ASP A 1 115 ? 7.902 1.208 -17.274 1.00 68.88 115 ASP A N 1
ATOM 924 C CA . ASP A 1 115 ? 7.921 2.565 -16.731 1.00 68.88 115 ASP A CA 1
ATOM 925 C C . ASP A 1 115 ? 8.895 3.519 -17.445 1.00 68.88 115 ASP A C 1
ATOM 927 O O . ASP A 1 115 ? 8.494 4.627 -17.834 1.00 68.88 115 ASP A O 1
ATOM 931 N N . HIS A 1 116 ? 10.128 3.084 -17.704 1.00 79.12 116 HIS A N 1
ATOM 932 C CA . HIS A 1 116 ? 11.145 3.890 -18.390 1.00 79.12 116 HIS A CA 1
ATOM 933 C C . HIS A 1 116 ? 10.800 4.218 -19.856 1.00 79.12 116 HIS A C 1
ATOM 935 O O . HIS A 1 116 ? 11.207 5.263 -20.383 1.00 79.12 116 HIS A O 1
ATOM 941 N N . ASP A 1 117 ? 10.005 3.361 -20.504 1.00 80.50 117 ASP A N 1
ATOM 942 C CA . ASP A 1 117 ? 9.526 3.547 -21.881 1.00 80.50 117 ASP A CA 1
ATOM 943 C C . ASP A 1 117 ? 8.368 4.548 -21.983 1.00 80.50 117 ASP A C 1
ATOM 945 O O . ASP A 1 117 ? 7.939 4.909 -23.080 1.00 80.50 117 ASP A O 1
ATOM 949 N N . TYR A 1 118 ? 7.801 4.956 -20.845 1.00 79.38 118 TYR A N 1
ATOM 950 C CA . TYR A 1 118 ? 6.540 5.678 -20.797 1.00 79.38 118 TYR A CA 1
ATOM 951 C C . TYR A 1 118 ? 6.706 7.160 -20.458 1.00 79.38 118 TYR A C 1
ATOM 953 O O . TYR A 1 118 ? 6.279 8.014 -21.234 1.00 79.38 118 TYR A O 1
ATOM 961 N N . ARG A 1 119 ? 7.303 7.506 -19.314 1.00 83.31 119 ARG A N 1
ATOM 962 C CA . ARG A 1 119 ? 7.499 8.915 -18.907 1.00 83.31 119 ARG A CA 1
ATOM 963 C C . ARG A 1 119 ? 8.725 9.081 -18.031 1.00 83.31 119 ARG A C 1
ATOM 965 O O . ARG A 1 119 ? 9.598 9.892 -18.327 1.00 83.31 119 ARG A O 1
ATOM 972 N N . ILE A 1 120 ? 8.696 8.362 -16.919 1.00 74.12 120 ILE A N 1
ATOM 973 C CA . ILE A 1 120 ? 9.658 8.358 -15.832 1.00 74.12 120 ILE A CA 1
ATOM 974 C C . ILE A 1 120 ? 9.577 6.995 -15.155 1.00 74.12 120 ILE A C 1
ATOM 976 O O . ILE A 1 120 ? 8.514 6.366 -15.172 1.00 74.12 120 ILE A O 1
ATOM 980 N N . ASP A 1 121 ? 10.687 6.610 -14.540 1.00 68.25 121 ASP A N 1
ATOM 981 C CA . ASP A 1 121 ? 10.794 5.512 -13.580 1.00 68.25 121 ASP A CA 1
ATOM 982 C C . ASP A 1 121 ? 9.563 5.395 -12.652 1.00 68.25 121 ASP A C 1
ATOM 984 O O . ASP A 1 121 ? 8.903 6.391 -12.325 1.00 68.25 121 ASP A O 1
ATOM 988 N N . ASP A 1 122 ? 9.228 4.164 -12.271 1.00 68.38 122 ASP A N 1
ATOM 989 C CA . ASP A 1 122 ? 8.020 3.746 -11.545 1.00 68.38 122 ASP A CA 1
ATOM 990 C C . ASP A 1 122 ? 6.668 3.997 -12.259 1.00 68.38 122 ASP A C 1
ATOM 992 O O . ASP A 1 122 ? 5.604 3.594 -11.764 1.00 68.38 122 ASP A O 1
ATOM 996 N N . GLY A 1 123 ? 6.656 4.622 -13.440 1.00 65.69 123 GLY A N 1
ATOM 997 C CA . GLY A 1 123 ? 5.447 4.817 -14.244 1.00 65.69 123 GLY A CA 1
ATOM 998 C C . GLY A 1 123 ? 4.463 5.787 -13.589 1.00 65.69 123 GLY A C 1
ATOM 999 O O . GLY A 1 123 ? 3.244 5.606 -13.679 1.00 65.69 123 GLY A O 1
ATOM 1000 N N . ASP A 1 124 ? 4.991 6.794 -12.889 1.00 65.94 124 ASP A N 1
ATOM 1001 C CA . ASP A 1 124 ? 4.196 7.786 -12.176 1.00 65.94 124 ASP A CA 1
ATOM 1002 C C . ASP A 1 124 ? 3.418 8.696 -13.153 1.00 65.94 124 ASP A C 1
ATOM 1004 O O . ASP A 1 124 ? 3.954 9.346 -14.059 1.00 65.94 124 ASP A O 1
ATOM 1008 N N . ASN A 1 125 ? 2.097 8.717 -12.971 1.00 73.88 125 ASN A N 1
ATOM 1009 C CA . ASN A 1 125 ? 1.158 9.550 -13.724 1.00 73.88 125 ASN A CA 1
ATOM 1010 C C . ASN A 1 125 ? 0.876 10.894 -13.030 1.00 73.88 125 ASN A C 1
ATOM 1012 O O . ASN A 1 125 ? 0.105 11.696 -13.555 1.00 73.88 125 ASN A O 1
ATOM 1016 N N . SER A 1 126 ? 1.463 11.133 -11.857 1.00 66.50 126 SER A N 1
ATOM 1017 C CA . SER A 1 126 ? 1.335 12.372 -11.101 1.00 66.50 126 SER A CA 1
ATOM 1018 C C . SER A 1 126 ? 2.298 13.457 -11.602 1.00 66.50 126 SER A C 1
ATOM 1020 O O . SER A 1 126 ? 3.208 13.200 -12.395 1.00 66.50 126 SER A O 1
ATOM 1022 N N . GLY A 1 127 ? 2.061 14.693 -11.156 1.00 66.19 127 GLY A N 1
ATOM 1023 C CA . GLY A 1 127 ? 2.911 15.848 -11.441 1.00 66.19 127 GLY A CA 1
ATOM 1024 C C . GLY A 1 127 ? 2.754 16.458 -12.840 1.00 66.19 127 GLY A C 1
ATOM 1025 O O . GLY A 1 127 ? 2.305 15.823 -13.793 1.00 66.19 127 GLY A O 1
ATOM 1026 N N . ASP A 1 128 ? 3.197 17.711 -12.956 1.00 76.25 128 ASP A N 1
ATOM 1027 C CA . ASP A 1 128 ? 3.035 18.546 -14.158 1.00 76.25 128 ASP A CA 1
ATOM 1028 C C . ASP A 1 128 ? 4.304 18.587 -15.033 1.00 76.25 128 ASP A C 1
ATOM 1030 O O . ASP A 1 128 ? 4.591 19.583 -15.696 1.00 76.25 128 ASP A O 1
ATOM 1034 N N . HIS A 1 129 ? 5.115 17.526 -15.013 1.00 78.38 129 HIS A N 1
ATOM 1035 C CA . HIS A 1 129 ? 6.342 17.461 -15.809 1.00 78.38 129 HIS A CA 1
ATOM 1036 C C . HIS A 1 129 ? 6.118 16.811 -17.180 1.00 78.38 129 HIS A C 1
ATOM 1038 O O . HIS A 1 129 ? 5.277 15.925 -17.360 1.00 78.38 129 HIS A O 1
ATOM 1044 N N . GLU A 1 130 ? 6.943 17.203 -18.146 1.00 85.69 130 GLU A N 1
ATOM 1045 C CA . GLU A 1 130 ? 6.921 16.629 -19.488 1.00 85.69 130 GLU A CA 1
ATOM 1046 C C . GLU A 1 130 ? 7.712 15.299 -19.573 1.00 85.69 130 GLU A C 1
ATOM 1048 O O . GLU A 1 130 ? 8.653 15.096 -18.794 1.00 85.69 130 GLU A O 1
ATOM 1053 N N . PRO A 1 131 ? 7.345 14.393 -20.501 1.00 87.44 131 PRO A N 1
ATOM 1054 C CA . PRO A 1 131 ? 6.149 14.479 -21.336 1.00 87.44 131 PRO A CA 1
ATOM 1055 C C . PRO A 1 131 ? 4.886 14.252 -20.500 1.00 87.44 131 PRO A C 1
ATOM 1057 O O . PRO A 1 131 ? 4.898 13.452 -19.567 1.00 87.44 131 PRO A O 1
ATOM 1060 N N . SER A 1 132 ? 3.783 14.933 -20.809 1.00 87.62 132 SER A N 1
ATOM 1061 C CA . SER A 1 132 ? 2.492 14.635 -20.168 1.00 87.62 132 SER A CA 1
ATOM 1062 C C . SER A 1 132 ? 2.062 13.173 -20.387 1.00 87.62 132 SER A C 1
ATOM 1064 O O . SER A 1 132 ? 2.436 12.542 -21.376 1.00 87.62 132 SER A O 1
ATOM 1066 N N . VAL A 1 133 ? 1.215 12.641 -19.496 1.00 84.94 133 VAL A N 1
ATOM 1067 C CA . VAL A 1 133 ? 0.582 11.306 -19.617 1.00 84.94 133 VAL A CA 1
ATOM 1068 C C . VAL A 1 133 ? -0.014 11.098 -21.010 1.00 84.94 133 VAL A C 1
ATOM 1070 O O . VAL A 1 133 ? 0.286 10.119 -21.689 1.00 84.94 133 VAL A O 1
ATOM 1073 N N . ALA A 1 134 ? -0.811 12.056 -21.483 1.00 86.69 134 ALA A N 1
ATOM 1074 C CA . ALA A 1 134 ? -1.449 11.972 -22.792 1.00 86.69 134 ALA A CA 1
ATOM 1075 C C . ALA A 1 134 ? -0.428 11.950 -23.942 1.00 86.69 134 ALA A C 1
ATOM 1077 O O . ALA A 1 134 ? -0.596 11.195 -24.903 1.00 86.69 134 ALA A O 1
ATOM 1078 N N . LEU A 1 135 ? 0.635 12.755 -23.844 1.00 89.38 135 LEU A N 1
ATOM 1079 C CA . LEU A 1 135 ? 1.695 12.795 -24.847 1.00 89.38 135 LEU A CA 1
ATOM 1080 C C . LEU A 1 135 ? 2.466 11.472 -24.899 1.00 89.38 135 LEU A C 1
ATOM 1082 O O . LEU A 1 135 ? 2.649 10.923 -25.984 1.00 89.38 135 LEU A O 1
ATOM 1086 N N . ALA A 1 136 ? 2.854 10.934 -23.746 1.00 87.00 136 ALA A N 1
ATOM 1087 C CA . ALA A 1 136 ? 3.520 9.644 -23.640 1.00 87.00 136 ALA A CA 1
ATOM 1088 C C . ALA A 1 136 ? 2.690 8.512 -24.259 1.00 87.00 136 ALA A C 1
ATOM 1090 O O . ALA A 1 136 ? 3.153 7.817 -25.162 1.00 87.00 136 ALA A O 1
ATOM 1091 N N . GLN A 1 137 ? 1.418 8.382 -23.866 1.00 86.19 137 GLN A N 1
ATOM 1092 C CA . GLN A 1 137 ? 0.520 7.364 -24.423 1.00 86.19 137 GLN A CA 1
ATOM 1093 C C . GLN A 1 137 ? 0.355 7.497 -25.940 1.00 86.19 137 GLN A C 1
ATOM 1095 O O . GLN A 1 137 ? 0.306 6.496 -26.658 1.00 86.19 137 GLN A O 1
ATOM 1100 N N . ARG A 1 138 ? 0.256 8.735 -26.438 1.00 87.31 138 ARG A N 1
ATOM 1101 C CA . ARG A 1 138 ? 0.194 9.007 -27.873 1.00 87.31 138 ARG A CA 1
ATOM 1102 C C . ARG A 1 138 ? 1.465 8.539 -28.574 1.00 87.31 138 ARG A C 1
ATOM 1104 O O . ARG A 1 138 ? 1.354 7.886 -29.606 1.00 87.31 138 ARG A O 1
ATOM 1111 N N . MET A 1 139 ? 2.639 8.864 -28.035 1.00 88.81 139 MET A N 1
ATOM 1112 C CA . MET A 1 139 ? 3.907 8.490 -28.656 1.00 88.81 139 MET A CA 1
ATOM 1113 C C . MET A 1 139 ? 4.086 6.977 -28.736 1.00 88.81 139 MET A C 1
ATOM 1115 O O . MET A 1 139 ? 4.496 6.480 -29.779 1.00 88.81 139 MET A O 1
ATOM 1119 N N . MET A 1 140 ? 3.687 6.235 -27.704 1.00 85.19 140 MET A N 1
ATOM 1120 C CA . MET A 1 140 ? 3.758 4.772 -27.731 1.00 85.19 140 MET A CA 1
ATOM 1121 C C . MET A 1 140 ? 2.883 4.164 -28.830 1.00 85.19 140 MET A C 1
ATOM 1123 O O . MET A 1 140 ? 3.347 3.316 -29.586 1.00 85.19 140 MET A O 1
ATOM 1127 N N . ARG A 1 141 ? 1.635 4.632 -28.968 1.00 85.69 141 ARG A N 1
ATOM 1128 C CA . ARG A 1 141 ? 0.731 4.184 -30.047 1.00 85.69 141 ARG A CA 1
ATOM 1129 C C . ARG A 1 141 ? 1.217 4.592 -31.437 1.00 85.69 141 ARG A C 1
ATOM 1131 O O . ARG A 1 141 ? 0.872 3.944 -32.414 1.00 85.69 141 ARG A O 1
ATOM 1138 N N . GLU A 1 142 ? 1.974 5.681 -31.527 1.00 87.56 142 GLU A N 1
ATOM 1139 C CA . GLU A 1 142 ? 2.550 6.153 -32.784 1.00 87.56 142 GLU A CA 1
ATOM 1140 C C . GLU A 1 142 ? 3.730 5.285 -33.241 1.00 87.56 142 GLU A C 1
ATOM 1142 O O . GLU A 1 142 ? 3.883 5.040 -34.435 1.00 87.56 142 GLU A O 1
ATOM 1147 N N . GLN A 1 143 ? 4.575 4.857 -32.300 1.00 88.31 143 GLN A N 1
ATOM 1148 C CA . GLN A 1 143 ? 5.863 4.223 -32.594 1.00 88.31 143 GLN A CA 1
ATOM 1149 C C . GLN A 1 143 ? 5.793 2.693 -32.626 1.00 88.31 143 GLN A C 1
ATOM 1151 O O . GLN A 1 143 ? 6.583 2.060 -33.325 1.00 88.31 143 GLN A O 1
ATOM 1156 N N . LEU A 1 144 ? 4.849 2.093 -31.898 1.00 88.62 144 LEU A N 1
ATOM 1157 C CA . LEU A 1 144 ? 4.686 0.644 -31.822 1.00 88.62 144 LEU A CA 1
ATOM 1158 C C . LEU A 1 144 ? 3.457 0.171 -32.608 1.00 88.62 144 LEU A C 1
ATOM 1160 O O . LEU A 1 144 ? 2.439 0.866 -32.640 1.00 88.62 144 LEU A O 1
ATOM 1164 N N . PRO A 1 145 ? 3.503 -1.035 -33.207 1.00 86.75 145 PRO A N 1
ATOM 1165 C CA . PRO A 1 145 ? 2.437 -1.566 -34.055 1.00 86.75 145 PRO A CA 1
ATOM 1166 C C . PRO A 1 145 ? 1.239 -2.101 -33.244 1.00 86.75 145 PRO A C 1
ATOM 1168 O O . PRO A 1 145 ? 0.717 -3.178 -33.527 1.00 86.75 145 PRO A O 1
ATOM 1171 N N . TYR A 1 146 ? 0.796 -1.362 -32.223 1.00 84.25 146 TYR A N 1
ATOM 1172 C CA . TYR A 1 146 ? -0.405 -1.691 -31.453 1.00 84.25 146 TYR A CA 1
ATOM 1173 C C . TYR A 1 146 ? -1.676 -1.410 -32.247 1.00 84.25 146 TYR A C 1
ATOM 1175 O O . TYR A 1 146 ? -2.629 -2.185 -32.191 1.00 84.25 146 TYR A O 1
ATOM 1183 N N . ALA A 1 147 ? -1.681 -0.303 -32.990 1.00 81.31 147 ALA A N 1
ATOM 1184 C CA . ALA A 1 147 ? -2.842 0.186 -33.713 1.00 81.31 147 ALA A CA 1
ATOM 1185 C C . ALA A 1 147 ? -2.426 0.938 -34.990 1.00 81.31 147 ALA A C 1
ATOM 1187 O O . ALA A 1 147 ? -1.273 1.360 -35.109 1.00 81.31 147 ALA A O 1
ATOM 1188 N N . PRO A 1 148 ? -3.343 1.140 -35.954 1.00 85.12 148 PRO A N 1
ATOM 1189 C CA . PRO A 1 148 ? -3.109 2.047 -37.070 1.00 85.12 148 PRO A CA 1
ATOM 1190 C C . PRO A 1 148 ? -2.753 3.462 -36.595 1.00 85.12 148 PRO A C 1
ATOM 1192 O O . PRO A 1 148 ? -3.248 3.937 -35.572 1.00 85.12 148 PRO A O 1
ATOM 1195 N N . MET A 1 149 ? -1.938 4.166 -37.382 1.00 81.94 149 MET A N 1
ATOM 1196 C CA . MET A 1 149 ? -1.548 5.548 -37.096 1.00 81.94 149 MET A CA 1
ATOM 1197 C C . MET A 1 149 ? -2.783 6.435 -36.865 1.00 81.94 149 MET A C 1
ATOM 1199 O O . MET A 1 149 ? -3.643 6.552 -37.737 1.00 81.94 149 MET A O 1
ATOM 1203 N N . GLY A 1 150 ? -2.850 7.080 -35.698 1.00 80.38 150 GLY A N 1
ATOM 1204 C CA . GLY A 1 150 ? -3.962 7.951 -35.302 1.00 80.38 150 GLY A CA 1
ATOM 1205 C C . GLY A 1 150 ? -5.096 7.266 -34.530 1.00 80.38 150 GLY A C 1
ATOM 1206 O O . GLY A 1 150 ? -6.005 7.960 -34.078 1.00 80.38 150 GLY A O 1
ATOM 1207 N N . ASP A 1 151 ? -5.048 5.947 -34.325 1.00 81.19 151 ASP A N 1
ATOM 1208 C CA . ASP A 1 151 ? -6.028 5.234 -33.505 1.00 81.19 151 ASP A CA 1
ATOM 1209 C C . ASP A 1 151 ? -5.747 5.409 -32.002 1.00 81.19 151 ASP A C 1
ATOM 1211 O O . ASP A 1 151 ? -4.702 5.027 -31.474 1.00 81.19 151 ASP A O 1
ATOM 1215 N N . THR A 1 152 ? -6.713 5.997 -31.297 1.00 75.12 152 THR A N 1
ATOM 1216 C CA . THR A 1 152 ? -6.678 6.230 -29.845 1.00 75.12 152 THR A CA 1
ATOM 1217 C C . THR A 1 152 ? -7.582 5.281 -29.058 1.00 75.12 152 THR A C 1
ATOM 1219 O O . THR A 1 152 ? -7.623 5.349 -27.830 1.00 75.12 152 THR A O 1
ATOM 1222 N N . THR A 1 153 ? -8.311 4.406 -29.749 1.00 79.62 153 THR A N 1
ATOM 1223 C CA . THR A 1 153 ? -9.370 3.557 -29.189 1.00 79.62 153 THR A CA 1
ATOM 1224 C C . THR A 1 153 ? -8.959 2.101 -29.036 1.00 79.62 153 THR A C 1
ATOM 1226 O O . THR A 1 153 ? -9.546 1.391 -28.213 1.00 79.62 153 THR A O 1
ATOM 1229 N N . THR A 1 154 ? -7.950 1.652 -29.792 1.00 82.69 154 THR A N 1
ATOM 1230 C CA . THR A 1 154 ? -7.433 0.289 -29.675 1.00 82.69 154 THR A CA 1
ATOM 1231 C C . THR A 1 154 ? -7.014 -0.009 -28.239 1.00 82.69 154 THR A C 1
ATOM 1233 O O . THR A 1 154 ? -6.263 0.729 -27.594 1.00 82.69 154 THR A O 1
ATOM 1236 N N . LYS A 1 155 ? -7.543 -1.125 -27.735 1.00 82.25 155 LYS A N 1
ATOM 1237 C CA . LYS A 1 155 ? -7.206 -1.651 -26.419 1.00 82.25 155 LYS A CA 1
ATOM 1238 C C . LYS A 1 155 ? -5.788 -2.183 -26.453 1.00 82.25 155 LYS A C 1
ATOM 1240 O O . LYS A 1 155 ? -5.462 -3.020 -27.283 1.00 82.25 155 LYS A O 1
ATOM 1245 N N . THR A 1 156 ? -5.000 -1.766 -25.480 1.00 84.06 156 THR A N 1
ATOM 1246 C CA . THR A 1 156 ? -3.610 -2.189 -25.317 1.00 84.06 156 THR A CA 1
ATOM 1247 C C . THR A 1 156 ? -3.495 -3.433 -24.433 1.00 84.06 156 THR A C 1
ATOM 1249 O O . THR A 1 156 ? -2.719 -3.490 -23.476 1.00 84.06 156 THR A O 1
ATOM 1252 N N . TYR A 1 157 ? -4.400 -4.378 -24.657 1.00 85.12 157 TYR A N 1
ATOM 1253 C CA . TYR A 1 157 ? -4.392 -5.690 -24.035 1.00 85.12 157 TYR A CA 1
ATOM 1254 C C . TYR A 1 157 ? -5.194 -6.654 -24.899 1.00 85.12 157 TYR A C 1
ATOM 1256 O O . TYR A 1 157 ? -6.176 -6.288 -25.554 1.00 85.12 157 TYR A O 1
ATOM 1264 N N . ARG A 1 158 ? -4.820 -7.925 -24.834 1.00 83.38 158 ARG A N 1
ATOM 1265 C CA . ARG A 1 158 ? -5.531 -9.036 -25.461 1.00 83.38 158 ARG A CA 1
ATOM 1266 C C . ARG A 1 158 ? -5.935 -10.008 -24.377 1.00 83.38 158 ARG A C 1
ATOM 1268 O O . ARG A 1 158 ? -5.302 -10.093 -23.330 1.00 83.38 158 ARG A O 1
ATOM 1275 N N . THR A 1 159 ? -6.998 -10.762 -24.614 1.00 88.69 159 THR A N 1
ATOM 1276 C CA . THR A 1 159 ? -7.401 -11.790 -23.657 1.00 88.69 159 THR A CA 1
ATOM 1277 C C . THR A 1 159 ? -7.756 -13.079 -24.359 1.00 88.69 159 THR A C 1
ATOM 1279 O O . THR A 1 159 ? -8.331 -13.059 -25.446 1.00 88.69 159 THR A O 1
ATOM 1282 N N . HIS A 1 160 ? -7.439 -14.191 -23.711 1.00 87.88 160 HIS A N 1
ATOM 1283 C CA . HIS A 1 160 ? -7.795 -15.520 -24.162 1.00 87.88 160 HIS A CA 1
ATOM 1284 C C . HIS A 1 160 ? -8.579 -16.228 -23.059 1.00 87.88 160 HIS A C 1
ATOM 1286 O O . HIS A 1 160 ? -8.081 -16.480 -21.961 1.00 87.88 160 HIS A O 1
ATOM 1292 N N . ARG A 1 161 ? -9.851 -16.507 -23.335 1.00 92.88 161 ARG A N 1
ATOM 1293 C CA . ARG A 1 161 ? -10.749 -17.185 -22.402 1.00 92.88 161 ARG A CA 1
ATOM 1294 C C . ARG A 1 161 ? -10.536 -18.695 -22.527 1.00 92.88 161 ARG A C 1
ATOM 1296 O O . ARG A 1 161 ? -10.881 -19.267 -23.552 1.00 92.88 161 ARG A O 1
ATOM 1303 N N . VAL A 1 162 ? -9.996 -19.319 -21.479 1.00 92.75 162 VAL A N 1
ATOM 1304 C CA . VAL A 1 162 ? -9.695 -20.763 -21.450 1.00 92.75 162 VAL A CA 1
ATOM 1305 C C . VAL A 1 162 ? -10.905 -21.566 -20.965 1.00 92.75 162 VAL A C 1
ATOM 1307 O O . VAL A 1 162 ? -11.234 -22.605 -21.525 1.00 92.75 162 VAL A O 1
ATOM 1310 N N . SER A 1 163 ? -11.598 -21.083 -19.930 1.00 93.50 163 SER A N 1
ATOM 1311 C CA . SER A 1 163 ? -12.808 -21.713 -19.384 1.00 93.50 163 SER A CA 1
ATOM 1312 C C . SER A 1 163 ? -13.688 -20.685 -18.666 1.00 93.50 163 SER A C 1
ATOM 1314 O O . SER A 1 163 ? -13.296 -19.525 -18.504 1.00 93.50 163 SER A O 1
ATOM 1316 N N . LYS A 1 164 ? -14.865 -21.098 -18.172 1.00 89.62 164 LYS A N 1
ATOM 1317 C CA . LYS A 1 164 ? -15.716 -20.230 -17.334 1.00 89.62 164 LYS A CA 1
ATOM 1318 C C . LYS A 1 164 ? -14.965 -19.643 -16.123 1.00 89.62 164 LYS A C 1
ATOM 1320 O O . LYS A 1 164 ? -15.244 -18.511 -15.743 1.00 89.62 164 LYS A O 1
ATOM 1325 N N . ASP A 1 165 ? -13.966 -20.362 -15.608 1.00 90.56 165 ASP A N 1
ATOM 1326 C CA . ASP A 1 165 ? -13.222 -20.003 -14.398 1.00 90.56 165 ASP A CA 1
ATOM 1327 C C . ASP A 1 165 ? -11.850 -19.360 -14.699 1.00 90.56 165 ASP A C 1
ATOM 1329 O O . ASP A 1 165 ? -11.236 -18.802 -13.795 1.00 90.56 165 ASP A O 1
ATOM 1333 N N . LEU A 1 166 ? -11.359 -19.396 -15.951 1.00 75.81 166 LEU A N 1
ATOM 1334 C CA . LEU A 1 166 ? -10.017 -18.907 -16.313 1.00 75.81 166 LEU A CA 1
ATOM 1335 C C . LEU A 1 166 ? -10.002 -18.044 -17.586 1.00 75.81 166 LEU A C 1
ATOM 1337 O O . LEU A 1 166 ? -10.424 -18.481 -18.660 1.00 75.81 166 LEU A O 1
ATOM 1341 N N . GLN A 1 167 ? -9.429 -16.841 -17.479 1.00 93.44 167 GLN A N 1
ATOM 1342 C CA . GLN A 1 167 ? -9.081 -15.955 -18.597 1.00 93.44 167 GLN A CA 1
ATOM 1343 C C . GLN A 1 167 ? -7.630 -15.510 -18.464 1.00 93.44 167 GLN A C 1
ATOM 1345 O O . GLN A 1 167 ? -7.230 -15.022 -17.412 1.00 93.44 167 GLN A O 1
ATOM 1350 N N . ILE A 1 168 ? -6.870 -15.651 -19.543 1.00 84.38 168 ILE A N 1
ATOM 1351 C CA . ILE A 1 168 ? -5.498 -15.159 -19.653 1.00 84.38 168 ILE A CA 1
ATOM 1352 C C . ILE A 1 168 ? -5.548 -13.756 -20.253 1.00 84.38 168 ILE A C 1
ATOM 1354 O O . ILE A 1 168 ? -6.283 -13.521 -21.215 1.00 84.38 168 ILE A O 1
ATOM 1358 N N . TRP A 1 169 ? -4.774 -12.838 -19.684 1.00 85.06 169 TRP A N 1
ATOM 1359 C CA . TRP A 1 169 ? -4.622 -11.467 -20.158 1.00 85.06 169 TRP A CA 1
ATOM 1360 C C . TRP A 1 169 ? -3.181 -11.262 -20.615 1.00 85.06 169 TRP A C 1
ATOM 1362 O O . TRP A 1 169 ? -2.252 -11.590 -19.886 1.00 85.06 169 TRP A O 1
ATOM 1372 N N . PHE A 1 170 ? -3.018 -10.718 -21.813 1.00 80.81 170 PHE A N 1
ATOM 1373 C CA . PHE A 1 170 ? -1.748 -10.250 -22.350 1.00 80.81 170 PHE A CA 1
ATOM 1374 C C . PHE A 1 170 ? -1.818 -8.730 -22.342 1.00 80.81 170 PHE A C 1
ATOM 1376 O O . PHE A 1 170 ? -2.625 -8.148 -23.069 1.00 80.81 170 PHE A O 1
ATOM 1383 N N . VAL A 1 171 ? -1.062 -8.100 -21.451 1.00 80.25 171 VAL A N 1
ATOM 1384 C CA . VAL A 1 171 ? -1.044 -6.643 -21.301 1.00 80.25 171 VAL A CA 1
ATOM 1385 C C . VAL A 1 171 ? 0.106 -6.081 -22.124 1.00 80.25 171 VAL A C 1
ATOM 1387 O O . VAL A 1 171 ? 1.211 -6.599 -22.067 1.00 80.25 171 VAL A O 1
ATOM 1390 N N . GLU A 1 172 ? -0.155 -5.045 -22.917 1.00 84.00 172 GLU A N 1
ATOM 1391 C CA . GLU A 1 172 ? 0.867 -4.423 -23.776 1.00 84.00 172 GLU A CA 1
ATOM 1392 C C . GLU A 1 172 ? 1.538 -3.229 -23.063 1.00 84.00 172 GLU A C 1
ATOM 1394 O O . GLU A 1 172 ? 2.493 -2.647 -23.569 1.00 84.00 172 GLU A O 1
ATOM 1399 N N . ASN A 1 173 ? 1.043 -2.820 -21.885 1.00 78.44 173 ASN A N 1
ATOM 1400 C CA . ASN A 1 173 ? 1.627 -1.731 -21.102 1.00 78.44 173 ASN A CA 1
ATOM 1401 C C . ASN A 1 173 ? 1.244 -1.737 -19.618 1.00 78.44 173 ASN A C 1
ATOM 1403 O O . ASN A 1 173 ? 0.320 -2.432 -19.194 1.00 78.44 173 ASN A O 1
ATOM 1407 N N . ARG A 1 174 ? 1.916 -0.857 -18.864 1.00 69.38 174 ARG A N 1
ATOM 1408 C CA . ARG A 1 174 ? 1.627 -0.507 -17.464 1.00 69.38 174 ARG A CA 1
ATOM 1409 C C . ARG A 1 174 ? 1.014 0.896 -17.289 1.00 69.38 174 ARG A C 1
ATOM 1411 O O . ARG A 1 174 ? 1.134 1.495 -16.226 1.00 69.38 174 ARG A O 1
ATOM 1418 N N . MET A 1 175 ? 0.342 1.436 -18.315 1.00 69.06 175 MET A N 1
ATOM 1419 C CA . MET A 1 175 ? -0.211 2.808 -18.301 1.00 69.06 175 MET A CA 1
ATOM 1420 C C . MET A 1 175 ? -1.366 2.980 -17.306 1.00 69.06 175 MET A C 1
ATOM 1422 O O . MET A 1 175 ? -1.612 4.083 -16.814 1.00 69.06 175 MET A O 1
ATOM 1426 N N . TYR A 1 176 ? -2.110 1.900 -17.059 1.00 62.47 176 TYR A N 1
ATOM 1427 C CA . TYR A 1 176 ? -3.314 1.896 -16.239 1.00 62.47 176 TYR A CA 1
ATOM 1428 C C . TYR A 1 176 ? -3.013 1.256 -14.886 1.00 62.47 176 TYR A C 1
ATOM 1430 O O . TYR A 1 176 ? -2.683 0.074 -14.816 1.00 62.47 176 TYR A O 1
ATOM 1438 N N . ARG A 1 177 ? -3.163 2.025 -13.805 1.00 55.91 177 ARG A N 1
ATOM 1439 C CA . ARG A 1 177 ? -3.106 1.513 -12.430 1.00 55.91 177 ARG A CA 1
ATOM 1440 C C . ARG A 1 177 ? -4.487 1.597 -11.778 1.00 55.91 177 ARG A C 1
ATOM 1442 O O . ARG A 1 177 ? -5.270 2.490 -12.091 1.00 55.91 177 ARG A O 1
ATOM 1449 N N . SER A 1 178 ? -4.792 0.633 -10.910 1.00 42.56 178 SER A N 1
ATOM 1450 C CA . SER A 1 178 ? -6.050 0.580 -10.155 1.00 42.56 178 SER A CA 1
ATOM 1451 C C . SER A 1 178 ? -6.055 1.595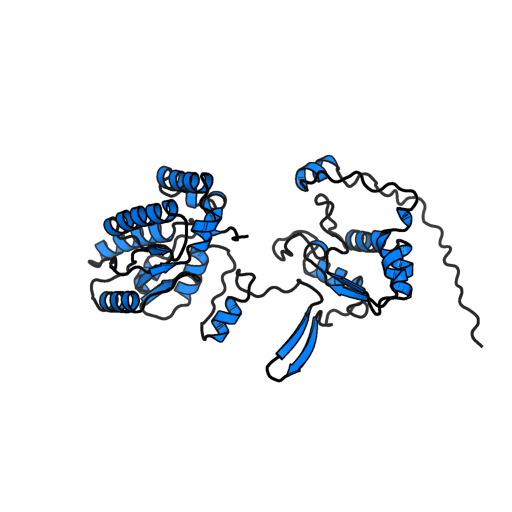 -9.009 1.00 42.56 178 SER A C 1
ATOM 1453 O O . SER A 1 178 ? -5.038 1.805 -8.354 1.00 42.56 178 SER A O 1
ATOM 1455 N N . ASP A 1 179 ? -7.220 2.172 -8.716 1.00 42.88 179 ASP A N 1
ATOM 1456 C CA . ASP A 1 179 ? -7.382 3.135 -7.625 1.00 42.88 179 ASP A CA 1
ATOM 1457 C C . ASP A 1 179 ? -7.454 2.469 -6.235 1.00 42.88 179 ASP A C 1
ATOM 1459 O O . ASP A 1 179 ? -8.442 1.811 -5.892 1.00 42.88 179 ASP A O 1
ATOM 1463 N N . ASN A 1 180 ? -6.403 2.696 -5.441 1.00 45.75 180 ASN A N 1
ATOM 1464 C CA . ASN A 1 180 ? -6.306 3.064 -4.011 1.00 45.75 180 ASN A CA 1
ATOM 1465 C C . ASN A 1 180 ? -4.949 2.560 -3.538 1.00 45.75 180 ASN A C 1
ATOM 1467 O O . ASN A 1 180 ? -4.781 1.352 -3.570 1.00 45.75 180 ASN A O 1
ATOM 1471 N N . ASN A 1 181 ? -4.045 3.462 -3.131 1.00 53.28 181 ASN A N 1
ATOM 1472 C CA . ASN A 1 181 ? -2.561 3.435 -3.181 1.00 53.28 181 ASN A CA 1
ATOM 1473 C C . ASN A 1 181 ? -1.768 2.174 -2.722 1.00 53.28 181 ASN A C 1
ATOM 1475 O O . ASN A 1 181 ? -0.553 2.217 -2.551 1.00 53.28 181 ASN A O 1
ATOM 1479 N N . SER A 1 182 ? -2.421 1.043 -2.504 1.00 61.03 182 SER A N 1
ATOM 1480 C CA . SER A 1 182 ? -1.865 -0.287 -2.723 1.00 61.03 182 SER A CA 1
ATOM 1481 C C . SER A 1 182 ? -1.671 -0.538 -4.224 1.00 61.03 182 SER A C 1
ATOM 1483 O O . SER A 1 182 ? -2.576 -0.330 -5.028 1.00 61.03 182 SER A O 1
ATOM 1485 N N . THR A 1 183 ? -0.490 -1.013 -4.611 1.00 63.84 183 THR A N 1
ATOM 1486 C CA . THR A 1 183 ? -0.160 -1.378 -6.001 1.00 63.84 183 THR A CA 1
ATOM 1487 C C . THR A 1 183 ? -0.520 -2.827 -6.351 1.00 63.84 183 THR A C 1
ATOM 1489 O O . THR A 1 183 ? -0.267 -3.261 -7.471 1.00 63.84 183 THR A O 1
ATOM 1492 N N . ASP A 1 184 ? -1.094 -3.570 -5.403 1.00 74.31 184 ASP A N 1
ATOM 1493 C CA . ASP A 1 184 ? -1.483 -4.974 -5.527 1.00 74.31 184 ASP A CA 1
ATOM 1494 C C . ASP A 1 184 ? -3.016 -5.154 -5.557 1.00 74.31 184 ASP A C 1
ATOM 1496 O O . ASP A 1 184 ? -3.796 -4.198 -5.528 1.00 74.31 184 ASP A O 1
ATOM 1500 N N . ASP A 1 185 ? -3.471 -6.407 -5.584 1.00 77.94 185 ASP A N 1
ATOM 1501 C CA . ASP A 1 185 ? -4.892 -6.760 -5.664 1.00 77.94 185 ASP A CA 1
ATOM 1502 C C . ASP A 1 185 ? -5.686 -6.513 -4.363 1.00 77.94 185 ASP A C 1
ATOM 1504 O O . ASP A 1 185 ? -6.843 -6.933 -4.264 1.00 77.94 185 ASP A O 1
ATOM 1508 N N . THR A 1 186 ? -5.128 -5.820 -3.359 1.00 82.31 186 THR A N 1
ATOM 1509 C CA . THR A 1 186 ? -5.772 -5.609 -2.046 1.00 82.31 186 THR A CA 1
ATOM 1510 C C . THR A 1 186 ? -7.205 -5.087 -2.177 1.00 82.31 186 THR A C 1
ATOM 1512 O O . THR A 1 186 ? -8.131 -5.626 -1.563 1.00 82.31 186 THR A O 1
ATOM 1515 N N . ALA A 1 187 ? -7.432 -4.068 -3.013 1.00 84.06 187 ALA A N 1
ATOM 1516 C CA . ALA A 1 187 ? -8.763 -3.492 -3.205 1.00 84.06 187 ALA A CA 1
ATOM 1517 C C . ALA A 1 187 ? -9.738 -4.470 -3.886 1.00 84.06 187 ALA A C 1
ATOM 1519 O O . ALA A 1 187 ? -10.922 -4.506 -3.538 1.00 84.06 187 ALA A O 1
ATOM 1520 N N . ALA A 1 188 ? -9.257 -5.262 -4.847 1.00 80.25 188 ALA A N 1
ATOM 1521 C CA . ALA A 1 188 ? -10.066 -6.248 -5.555 1.00 80.25 188 ALA A CA 1
ATOM 1522 C C . ALA A 1 188 ? -10.466 -7.401 -4.625 1.00 80.25 188 ALA A C 1
ATOM 1524 O O . ALA A 1 188 ? -11.650 -7.732 -4.534 1.00 80.25 188 ALA A O 1
ATOM 1525 N N . VAL A 1 189 ? -9.510 -7.940 -3.863 1.00 84.94 189 VAL A N 1
ATOM 1526 C CA . VAL A 1 189 ? -9.745 -8.994 -2.866 1.00 84.94 189 VAL A CA 1
ATOM 1527 C C . VAL A 1 189 ? -10.722 -8.516 -1.791 1.00 84.94 189 VAL A C 1
ATOM 1529 O O . VAL A 1 189 ? -11.662 -9.239 -1.454 1.00 84.94 189 VAL A O 1
ATOM 1532 N N . ALA A 1 190 ? -10.569 -7.284 -1.292 1.00 83.38 190 ALA A N 1
ATOM 1533 C CA . ALA A 1 190 ? -11.487 -6.710 -0.310 1.00 83.38 190 ALA A CA 1
ATOM 1534 C C . ALA A 1 190 ? -12.927 -6.623 -0.851 1.00 83.38 190 ALA A C 1
ATOM 1536 O O . ALA A 1 190 ? -13.863 -7.085 -0.193 1.00 83.38 190 ALA A O 1
ATOM 1537 N N . LYS A 1 191 ? -13.113 -6.094 -2.071 1.00 86.31 191 LYS A N 1
ATOM 1538 C CA . LYS A 1 191 ? -14.433 -6.009 -2.727 1.00 86.31 191 LYS A CA 1
ATOM 1539 C C . LYS A 1 191 ? -15.045 -7.390 -2.961 1.00 86.31 191 LYS A C 1
ATOM 1541 O O . LYS A 1 191 ? -16.229 -7.576 -2.689 1.00 86.31 191 LYS A O 1
ATOM 1546 N N . ALA A 1 192 ? -14.250 -8.358 -3.419 1.00 89.75 192 ALA A N 1
ATOM 1547 C CA . ALA A 1 192 ? -14.703 -9.729 -3.655 1.00 89.75 192 ALA A CA 1
ATOM 1548 C C . ALA A 1 192 ? -15.213 -10.415 -2.373 1.00 89.75 192 ALA A C 1
ATOM 1550 O O . ALA A 1 192 ? -16.115 -11.244 -2.438 1.00 89.75 192 ALA A O 1
ATOM 1551 N N . ASN A 1 193 ? -14.696 -10.017 -1.206 1.00 87.75 193 ASN A N 1
ATOM 1552 C CA . ASN A 1 193 ? -15.147 -10.484 0.108 1.00 87.75 193 ASN A CA 1
ATOM 1553 C C . ASN A 1 193 ? -16.249 -9.599 0.731 1.00 87.75 193 ASN A C 1
ATOM 1555 O O . ASN A 1 193 ? -16.535 -9.704 1.922 1.00 87.75 193 ASN A O 1
ATOM 1559 N N . GLY A 1 194 ? -16.881 -8.720 -0.056 1.00 87.38 194 GLY A N 1
ATOM 1560 C CA . GLY A 1 194 ? -18.026 -7.912 0.373 1.00 87.38 194 GLY A CA 1
ATOM 1561 C C . GLY A 1 194 ? -17.672 -6.634 1.138 1.00 87.38 194 GLY A C 1
ATOM 1562 O O . GLY A 1 194 ? -18.571 -5.968 1.654 1.00 87.38 194 GLY A O 1
ATOM 1563 N N . ALA A 1 195 ? -16.393 -6.255 1.215 1.00 87.00 195 ALA A N 1
ATOM 1564 C CA . ALA A 1 195 ? -16.003 -5.001 1.845 1.00 87.00 195 ALA A CA 1
ATOM 1565 C C . ALA A 1 195 ? -16.313 -3.799 0.939 1.00 87.00 195 ALA A C 1
ATOM 1567 O O . ALA A 1 195 ? -16.083 -3.813 -0.273 1.00 87.00 195 ALA A O 1
ATOM 1568 N N . ARG A 1 196 ? -16.766 -2.698 1.548 1.00 90.00 196 ARG A N 1
ATOM 1569 C CA . ARG A 1 196 ? -16.788 -1.392 0.885 1.00 90.00 196 ARG A CA 1
ATOM 1570 C C . ARG A 1 196 ? -15.386 -0.793 0.941 1.00 90.00 196 ARG A C 1
ATOM 1572 O O . ARG A 1 196 ? -14.904 -0.464 2.019 1.00 90.00 196 ARG A O 1
ATOM 1579 N N . VAL A 1 197 ? -14.771 -0.601 -0.219 1.00 90.62 197 VAL A N 1
ATOM 1580 C CA . VAL A 1 197 ? -13.454 0.041 -0.330 1.00 90.62 197 VAL A CA 1
ATOM 1581 C C . VAL A 1 197 ? -13.623 1.549 -0.499 1.00 90.62 197 VAL A C 1
ATOM 1583 O O . VAL A 1 197 ? -14.445 1.999 -1.298 1.00 90.62 197 VAL A O 1
ATOM 1586 N N . VAL A 1 198 ? -12.856 2.321 0.270 1.00 87.69 198 VAL A N 1
ATOM 1587 C CA . VAL A 1 198 ? -12.828 3.789 0.236 1.00 87.69 198 VAL A CA 1
ATOM 1588 C C . VAL A 1 198 ? -11.461 4.221 -0.263 1.00 87.69 198 VAL A C 1
ATOM 1590 O O . VAL A 1 198 ? -10.459 3.818 0.320 1.00 87.69 198 VAL A O 1
ATOM 1593 N N . PHE A 1 199 ? -11.442 5.015 -1.330 1.00 83.12 199 PHE A N 1
ATOM 1594 C CA . PHE A 1 199 ? -10.215 5.534 -1.923 1.00 83.12 199 PHE A CA 1
ATOM 1595 C C . PHE A 1 199 ? -9.660 6.727 -1.131 1.00 83.12 199 PHE A C 1
ATOM 1597 O O . PHE A 1 199 ? -10.424 7.613 -0.749 1.00 83.12 199 PHE A O 1
ATOM 1604 N N . GLU A 1 200 ? -8.346 6.748 -0.922 1.00 82.44 200 GLU A N 1
ATOM 1605 C CA . GLU A 1 200 ? -7.566 7.866 -0.398 1.00 82.44 200 GLU A CA 1
ATOM 1606 C C . GLU A 1 200 ? -6.317 8.047 -1.272 1.00 82.44 200 GLU A C 1
ATOM 1608 O O . GLU A 1 200 ? -5.487 7.148 -1.411 1.00 82.44 200 GLU A O 1
ATOM 1613 N N . SER A 1 201 ? -6.194 9.226 -1.877 1.00 73.88 201 SER A N 1
ATOM 1614 C CA . SER A 1 201 ? -5.102 9.563 -2.793 1.00 73.88 201 SER A CA 1
ATOM 1615 C C . SER A 1 201 ? -3.758 9.749 -2.089 1.00 73.88 201 SER A C 1
ATOM 1617 O O . SER A 1 201 ? -2.710 9.527 -2.694 1.00 73.88 201 SER A O 1
ATOM 1619 N N . PHE A 1 202 ? -3.759 10.176 -0.825 1.00 76.75 202 PHE A N 1
ATOM 1620 C CA . PHE A 1 202 ? -2.530 10.500 -0.112 1.00 76.75 202 PHE A CA 1
ATOM 1621 C C . PHE A 1 202 ? -1.996 9.291 0.666 1.00 76.75 202 PHE A C 1
ATOM 1623 O O . PHE A 1 202 ? -2.679 8.766 1.546 1.00 76.75 202 PHE A O 1
ATOM 1630 N N . ASN A 1 203 ? -0.759 8.852 0.370 1.00 77.94 203 ASN A N 1
ATOM 1631 C CA . ASN A 1 203 ? -0.123 7.720 1.064 1.00 77.94 203 ASN A CA 1
ATOM 1632 C C . ASN A 1 203 ? 0.245 8.080 2.508 1.00 77.94 203 ASN A C 1
ATOM 1634 O O . ASN A 1 203 ? 1.381 8.444 2.816 1.00 77.94 203 ASN A O 1
ATOM 1638 N N . GLN A 1 204 ? -0.740 8.008 3.391 1.00 83.62 204 GLN A N 1
ATOM 1639 C CA . GLN A 1 204 ? -0.587 8.303 4.801 1.00 83.62 204 GLN A CA 1
ATOM 1640 C C . GLN A 1 204 ? -1.586 7.480 5.607 1.00 83.62 204 GLN A C 1
ATOM 1642 O O . GLN A 1 204 ? -2.775 7.403 5.273 1.00 83.62 204 GLN A O 1
ATOM 1647 N N . ILE A 1 205 ? -1.108 6.896 6.707 1.00 86.62 205 ILE A N 1
ATOM 1648 C CA . ILE A 1 205 ? -1.926 6.048 7.583 1.00 86.62 205 ILE A CA 1
ATOM 1649 C C . ILE A 1 205 ? -3.106 6.856 8.152 1.00 86.62 205 ILE A C 1
ATOM 1651 O O . ILE A 1 205 ? -4.260 6.432 8.048 1.00 86.62 205 ILE A O 1
ATOM 1655 N N . ALA A 1 206 ? -2.837 8.065 8.661 1.00 90.06 206 ALA A N 1
ATOM 1656 C CA . ALA A 1 206 ? -3.854 8.980 9.177 1.00 90.06 206 ALA A CA 1
ATOM 1657 C C . ALA A 1 206 ? -4.923 9.330 8.126 1.00 90.06 206 ALA A C 1
ATOM 1659 O O . ALA A 1 206 ? -6.119 9.249 8.419 1.00 90.06 206 ALA A O 1
ATOM 1660 N N . ALA A 1 207 ? -4.513 9.681 6.900 1.00 86.19 207 ALA A N 1
ATOM 1661 C CA . ALA A 1 207 ? -5.431 10.014 5.810 1.00 86.19 207 ALA A CA 1
ATOM 1662 C C . ALA A 1 207 ? -6.359 8.835 5.484 1.00 86.19 207 ALA A C 1
ATOM 1664 O O . ALA A 1 207 ? -7.582 8.993 5.484 1.00 86.19 207 ALA A O 1
ATOM 1665 N N . SER A 1 208 ? -5.791 7.634 5.349 1.00 89.50 208 SER A N 1
ATOM 1666 C CA . SER A 1 208 ? -6.538 6.406 5.050 1.00 89.50 208 SER A CA 1
ATOM 1667 C C . SER A 1 208 ? -7.550 6.064 6.150 1.00 89.50 208 SER A C 1
ATOM 1669 O O . SER A 1 208 ? -8.730 5.826 5.873 1.00 89.50 208 SER A O 1
ATOM 1671 N N . ARG A 1 209 ? -7.125 6.112 7.424 1.00 94.44 209 ARG A N 1
ATOM 1672 C CA . ARG A 1 209 ? -8.010 5.910 8.587 1.00 94.44 209 ARG A CA 1
ATOM 1673 C C . ARG A 1 209 ? -9.128 6.945 8.613 1.00 94.44 209 ARG A C 1
ATOM 1675 O O . ARG A 1 209 ? -10.283 6.603 8.856 1.00 94.44 209 ARG A O 1
ATOM 1682 N N . ASN A 1 210 ? -8.810 8.201 8.321 1.00 94.81 210 ASN A N 1
ATOM 1683 C CA . ASN A 1 210 ? -9.786 9.277 8.308 1.00 94.81 210 ASN A CA 1
ATOM 1684 C C . ASN A 1 210 ? -10.810 9.143 7.175 1.00 94.81 210 ASN A C 1
ATOM 1686 O O . ASN A 1 210 ? -12.004 9.338 7.412 1.00 94.81 210 ASN A O 1
ATOM 1690 N N . ALA A 1 211 ? -10.375 8.786 5.966 1.00 90.81 211 ALA A N 1
ATOM 1691 C CA . ALA A 1 211 ? -11.259 8.545 4.831 1.00 90.81 211 ALA A CA 1
ATOM 1692 C C . ALA A 1 211 ? -12.244 7.405 5.131 1.00 90.81 211 ALA A C 1
ATOM 1694 O O . ALA A 1 211 ? -13.460 7.585 5.008 1.00 90.81 211 ALA A O 1
ATOM 1695 N N . ALA A 1 212 ? -11.738 6.270 5.622 1.00 92.88 212 ALA A N 1
ATOM 1696 C CA . ALA A 1 212 ? -12.566 5.135 6.018 1.00 92.88 212 ALA A CA 1
ATOM 1697 C C . ALA A 1 212 ? -13.508 5.482 7.186 1.00 92.88 212 ALA A C 1
ATOM 1699 O O . ALA A 1 212 ? -14.704 5.191 7.122 1.00 92.88 212 ALA A O 1
ATOM 1700 N N . GLY A 1 213 ? -13.000 6.161 8.219 1.00 94.69 213 GLY A N 1
ATOM 1701 C CA . GLY A 1 213 ? -13.774 6.579 9.390 1.00 94.69 213 GLY A CA 1
ATOM 1702 C C . GLY A 1 213 ? -14.923 7.529 9.046 1.00 94.69 213 GLY A C 1
ATOM 1703 O O . GLY A 1 213 ? -16.015 7.380 9.584 1.00 94.69 213 GLY A O 1
ATOM 1704 N N . ARG A 1 214 ? -14.723 8.457 8.098 1.00 94.50 214 ARG A N 1
ATOM 1705 C CA . ARG A 1 214 ? -15.787 9.345 7.589 1.00 94.50 214 ARG A CA 1
ATOM 1706 C C . ARG A 1 214 ? -16.836 8.618 6.749 1.00 94.50 214 ARG A C 1
ATOM 1708 O O . ARG A 1 214 ? -17.991 9.029 6.727 1.00 94.50 214 ARG A O 1
ATOM 1715 N N . ALA A 1 215 ? -16.442 7.573 6.026 1.00 91.38 215 ALA A N 1
ATOM 1716 C CA . ALA A 1 215 ? -17.340 6.819 5.154 1.00 91.38 215 ALA A CA 1
ATOM 1717 C C . ALA A 1 215 ? -18.153 5.738 5.891 1.00 91.38 215 ALA A C 1
ATOM 1719 O O . ALA A 1 215 ? -19.162 5.256 5.350 1.00 91.38 215 ALA A O 1
ATOM 1720 N N . ALA A 1 216 ? -17.694 5.332 7.078 1.00 91.62 216 ALA A N 1
ATOM 1721 C CA . ALA A 1 216 ? -18.348 4.365 7.944 1.00 91.62 216 ALA A CA 1
ATOM 1722 C C . ALA A 1 216 ? -19.687 4.897 8.480 1.00 91.62 216 ALA A C 1
ATOM 1724 O O . ALA A 1 216 ? -19.898 6.097 8.615 1.00 91.62 216 ALA A O 1
ATOM 1725 N N . ARG A 1 217 ? -20.619 3.980 8.763 1.00 91.31 217 ARG A N 1
ATOM 1726 C CA . ARG A 1 217 ? -22.001 4.307 9.169 1.00 91.31 217 ARG A CA 1
ATOM 1727 C C . ARG A 1 217 ? -22.390 3.762 10.545 1.00 91.31 217 ARG A C 1
ATOM 1729 O O . ARG A 1 217 ? -23.533 3.918 10.952 1.00 91.31 217 ARG A O 1
ATOM 1736 N N . GLY A 1 218 ? -21.480 3.057 11.213 1.00 92.12 218 GLY A N 1
ATOM 1737 C CA . GLY A 1 218 ? -21.742 2.465 12.523 1.00 92.12 218 GLY A CA 1
ATOM 1738 C C . GLY A 1 218 ? -21.567 3.474 13.656 1.00 92.12 218 GLY A C 1
ATOM 1739 O O . GLY A 1 218 ? -20.779 4.408 13.542 1.00 92.12 218 GLY A O 1
ATOM 1740 N N . ASP A 1 219 ? -22.233 3.234 14.787 1.00 95.25 219 ASP A N 1
ATOM 1741 C CA . ASP A 1 219 ? -22.068 4.037 16.015 1.00 95.25 219 ASP A CA 1
ATOM 1742 C C . ASP A 1 219 ? -20.684 3.882 16.661 1.00 95.25 219 ASP A C 1
ATOM 1744 O O . ASP A 1 219 ? -20.259 4.692 17.495 1.00 95.25 219 ASP A O 1
ATOM 1748 N N . TRP A 1 220 ? -19.996 2.805 16.293 1.00 97.19 220 TRP A N 1
ATOM 1749 C CA . TRP A 1 220 ? -18.646 2.469 16.702 1.00 97.19 220 TRP A CA 1
ATOM 1750 C C . TRP A 1 220 ? -17.780 2.271 15.466 1.00 97.19 220 TRP A C 1
ATOM 1752 O O . TRP A 1 220 ? -18.192 1.631 14.498 1.00 97.19 220 TRP A O 1
ATOM 1762 N N . LEU A 1 221 ? -16.566 2.800 15.537 1.00 97.62 221 LEU A N 1
ATOM 1763 C CA . LEU A 1 221 ? -15.518 2.604 14.550 1.00 97.62 221 LEU A CA 1
ATOM 1764 C C . LEU A 1 221 ? -14.472 1.669 15.145 1.00 97.62 221 LEU A C 1
ATOM 1766 O O . LEU A 1 221 ? -14.096 1.820 16.309 1.00 97.62 221 LEU A O 1
ATOM 1770 N N . VAL A 1 222 ? -14.012 0.712 14.345 1.00 97.31 222 VAL A N 1
ATOM 1771 C CA . VAL A 1 222 ? -12.927 -0.208 14.694 1.00 97.31 222 VAL A CA 1
ATOM 1772 C C . VAL A 1 222 ? -11.899 -0.126 13.574 1.00 97.31 222 VAL A C 1
ATOM 1774 O O . VAL A 1 222 ? -12.184 -0.487 12.436 1.00 97.31 222 VAL A O 1
ATOM 1777 N N . PHE A 1 223 ? -10.724 0.392 13.900 1.00 97.12 223 PHE A N 1
ATOM 1778 C CA . PHE A 1 223 ? -9.572 0.498 13.021 1.00 97.12 223 PHE A CA 1
ATOM 1779 C C . PHE A 1 223 ? -8.692 -0.727 13.239 1.00 97.12 223 PHE A C 1
ATOM 1781 O O . PHE A 1 223 ? -8.276 -1.003 14.366 1.00 97.12 223 PHE A O 1
ATOM 1788 N N . VAL A 1 224 ? -8.450 -1.465 12.159 1.00 95.06 224 VAL A N 1
ATOM 1789 C CA . VAL A 1 224 ? -7.622 -2.672 12.136 1.00 95.06 224 VAL A CA 1
ATOM 1790 C C . VAL A 1 224 ? -6.706 -2.563 10.926 1.00 95.06 224 VAL A C 1
ATOM 1792 O O . VAL A 1 224 ? -7.193 -2.316 9.822 1.00 95.06 224 VAL A O 1
ATOM 1795 N N . ASP A 1 225 ? -5.401 -2.722 11.130 1.00 92.25 225 ASP A N 1
ATOM 1796 C CA . ASP A 1 225 ? -4.449 -2.720 10.017 1.00 92.25 225 ASP A CA 1
ATOM 1797 C C . ASP A 1 225 ? -4.633 -3.978 9.144 1.00 92.25 225 ASP A C 1
ATOM 1799 O O . ASP A 1 225 ? -5.061 -5.032 9.621 1.00 92.25 225 ASP A O 1
ATOM 1803 N N . ALA A 1 226 ? -4.309 -3.882 7.851 1.00 88.25 226 ALA A N 1
ATOM 1804 C CA . ALA A 1 226 ? -4.590 -4.937 6.867 1.00 88.25 226 ALA A CA 1
ATOM 1805 C C . ALA A 1 226 ? -3.869 -6.272 7.148 1.00 88.25 226 ALA A C 1
ATOM 1807 O O . ALA A 1 226 ? -4.309 -7.326 6.696 1.00 88.25 226 ALA A O 1
ATOM 1808 N N . ASP A 1 227 ? -2.776 -6.239 7.909 1.00 87.44 227 ASP A N 1
ATOM 1809 C CA . ASP A 1 227 ? -1.970 -7.393 8.311 1.00 87.44 227 ASP A CA 1
ATOM 1810 C C . ASP A 1 227 ? -2.213 -7.819 9.772 1.00 87.44 227 ASP A C 1
ATOM 1812 O O . ASP A 1 227 ? -1.384 -8.496 10.389 1.00 87.44 227 ASP A O 1
ATOM 1816 N N . THR A 1 228 ? -3.353 -7.412 10.338 1.00 91.25 228 THR A N 1
ATOM 1817 C CA . THR A 1 228 ? -3.708 -7.633 11.738 1.00 91.25 228 THR A CA 1
ATOM 1818 C C . THR A 1 228 ? -4.968 -8.489 11.878 1.00 91.25 228 THR A C 1
ATOM 1820 O O . THR A 1 228 ? -5.995 -8.262 11.246 1.00 91.25 228 THR A O 1
ATOM 1823 N N . GLN A 1 229 ? -4.902 -9.488 12.759 1.00 93.62 229 GLN A N 1
ATOM 1824 C CA . GLN A 1 229 ? -5.972 -10.437 13.044 1.00 93.62 229 GLN A CA 1
ATOM 1825 C C . GLN A 1 229 ? -6.571 -10.202 14.435 1.00 93.62 229 GLN A C 1
ATOM 1827 O O . GLN A 1 229 ? -5.905 -10.319 15.472 1.00 93.62 229 GLN A O 1
ATOM 1832 N N . VAL A 1 230 ? -7.877 -9.931 14.462 1.00 93.38 230 VAL A N 1
ATOM 1833 C CA . VAL A 1 230 ? -8.661 -9.805 15.694 1.00 93.38 230 VAL A CA 1
ATOM 1834 C C . VAL A 1 230 ? -9.116 -11.189 16.139 1.00 93.38 230 VAL A C 1
ATOM 1836 O O . VAL A 1 230 ? -9.918 -11.844 15.476 1.00 93.38 230 VAL A O 1
ATOM 1839 N N . THR A 1 231 ? -8.624 -11.649 17.289 1.00 94.38 231 THR A N 1
ATOM 1840 C CA . THR A 1 231 ? -9.019 -12.964 17.806 1.00 94.38 231 THR A CA 1
ATOM 1841 C C . THR A 1 231 ? -10.483 -12.959 18.270 1.00 94.38 231 THR A C 1
ATOM 1843 O O . THR A 1 231 ? -10.971 -11.940 18.770 1.00 94.38 231 THR A O 1
ATOM 1846 N N . PRO A 1 232 ? -11.197 -14.102 18.231 1.00 94.88 232 PRO A N 1
ATOM 1847 C CA . PRO A 1 232 ? -12.560 -14.182 18.760 1.00 94.88 232 PRO A CA 1
ATOM 1848 C C . PRO A 1 232 ? -12.669 -13.777 20.239 1.00 94.88 232 PRO A C 1
ATOM 1850 O O . PRO A 1 232 ? -13.708 -13.289 20.682 1.00 94.88 232 PRO A O 1
ATOM 1853 N N . LYS A 1 233 ? -11.604 -13.988 21.024 1.00 96.75 233 LYS A N 1
ATOM 1854 C CA . LYS A 1 233 ? -11.560 -13.624 22.446 1.00 96.75 233 LYS A CA 1
ATOM 1855 C C . LYS A 1 233 ? -11.453 -12.107 22.623 1.00 96.75 233 LYS A C 1
ATOM 1857 O O . LYS A 1 233 ? -12.251 -11.553 23.376 1.00 96.75 233 LYS A O 1
ATOM 1862 N N . LEU A 1 234 ? -10.568 -11.455 21.861 1.00 97.12 234 LEU A N 1
ATOM 1863 C CA . LEU A 1 234 ? -10.457 -9.996 21.799 1.00 97.12 234 LEU A CA 1
ATOM 1864 C C . LEU A 1 234 ? -11.761 -9.354 21.315 1.00 97.12 234 LEU A C 1
ATOM 1866 O O . LEU A 1 234 ? -12.258 -8.428 21.949 1.00 97.12 234 LEU A O 1
ATOM 1870 N N . PHE A 1 235 ? -12.369 -9.888 20.252 1.00 94.44 235 PHE A N 1
ATOM 1871 C CA . PHE A 1 235 ? -13.644 -9.384 19.740 1.00 94.44 235 PHE A CA 1
ATOM 1872 C C . PHE A 1 235 ? -14.746 -9.417 20.811 1.00 94.44 235 PHE A C 1
ATOM 1874 O O . PHE A 1 235 ? -15.433 -8.421 21.034 1.00 94.44 235 PHE A O 1
ATOM 1881 N N . ARG A 1 236 ? -14.883 -10.532 21.546 1.00 96.88 236 ARG A N 1
ATOM 1882 C CA . ARG A 1 236 ? -15.843 -10.632 22.661 1.00 96.88 236 ARG A CA 1
ATOM 1883 C C . ARG A 1 236 ? -15.546 -9.643 23.785 1.00 96.88 236 ARG A C 1
ATOM 1885 O O . ARG A 1 236 ? -16.480 -9.097 24.369 1.00 96.88 236 ARG A O 1
ATOM 1892 N N . GLU A 1 237 ? -14.275 -9.431 24.117 1.00 97.62 237 GLU A N 1
ATOM 1893 C CA . GLU A 1 237 ? -13.876 -8.462 25.141 1.00 97.62 237 GLU A CA 1
ATOM 1894 C C . GLU A 1 237 ? -14.210 -7.023 24.716 1.00 97.62 237 GLU A C 1
ATOM 1896 O O . GLU A 1 237 ? -14.810 -6.280 25.494 1.00 97.62 237 GLU A O 1
ATOM 1901 N N . MET A 1 238 ? -13.922 -6.665 23.461 1.00 97.12 238 MET A N 1
ATOM 1902 C CA . MET A 1 238 ? -14.284 -5.379 22.863 1.00 97.12 238 MET A CA 1
ATOM 1903 C C . MET A 1 238 ? -15.800 -5.153 22.901 1.00 97.12 238 MET A C 1
ATOM 1905 O O . MET A 1 238 ? -16.249 -4.120 23.394 1.00 97.12 238 MET A O 1
ATOM 1909 N N . MET A 1 239 ? -16.602 -6.128 22.461 1.00 95.94 239 MET A N 1
ATOM 1910 C CA . MET A 1 239 ? -18.067 -6.020 22.474 1.00 95.94 239 MET A CA 1
ATOM 1911 C C . MET A 1 239 ? -18.617 -5.803 23.891 1.00 95.94 239 MET A C 1
ATOM 1913 O O . MET A 1 239 ? -19.476 -4.948 24.102 1.00 95.94 239 MET A O 1
ATOM 1917 N N . ARG A 1 240 ? -18.079 -6.515 24.893 1.00 96.44 240 ARG A N 1
ATOM 1918 C CA . ARG A 1 240 ? -18.434 -6.302 26.308 1.00 96.44 240 ARG A CA 1
ATOM 1919 C C . ARG A 1 240 ? -18.048 -4.914 26.807 1.00 96.44 240 ARG A C 1
ATOM 1921 O O . ARG A 1 240 ? -18.734 -4.375 27.669 1.00 96.44 240 ARG A O 1
ATOM 1928 N N . ALA A 1 241 ? -16.962 -4.335 26.302 1.00 95.38 241 ALA A N 1
ATOM 1929 C CA . ALA A 1 241 ? -16.591 -2.969 26.640 1.00 95.38 241 ALA A CA 1
ATOM 1930 C C . ALA A 1 241 ? -17.540 -1.941 26.004 1.00 95.38 241 ALA A C 1
ATOM 1932 O O . ALA A 1 241 ? -17.968 -1.018 26.692 1.00 95.38 241 ALA A O 1
ATOM 1933 N N . MET A 1 242 ? -17.908 -2.128 24.732 1.00 94.31 242 MET A N 1
ATOM 1934 C CA . MET A 1 242 ? -18.769 -1.212 23.969 1.00 94.31 242 MET A CA 1
ATOM 1935 C C . MET A 1 242 ? -20.183 -1.068 24.544 1.00 94.31 242 MET A C 1
ATOM 1937 O O . MET A 1 242 ? -20.775 0.006 24.447 1.00 94.31 242 MET A O 1
ATOM 1941 N N . VAL A 1 243 ? -20.726 -2.122 25.163 1.00 93.12 243 VAL A N 1
ATOM 1942 C CA . VAL A 1 243 ? -22.057 -2.072 25.802 1.00 93.12 243 VAL A CA 1
ATOM 1943 C C . VAL A 1 243 ? -22.059 -1.342 27.147 1.00 93.12 243 VAL A C 1
ATOM 1945 O O . VAL A 1 243 ? -23.120 -1.089 27.711 1.00 93.12 243 VAL A O 1
ATOM 1948 N N . ARG A 1 244 ? -20.888 -0.985 27.686 1.00 92.19 244 ARG A N 1
ATOM 1949 C CA . ARG A 1 244 ? -20.811 -0.182 28.906 1.00 92.19 244 ARG A CA 1
ATOM 1950 C C . ARG A 1 244 ? -21.026 1.292 28.575 1.00 92.19 244 ARG A C 1
ATOM 1952 O O . ARG A 1 244 ? -20.358 1.845 27.703 1.00 92.19 244 ARG A O 1
ATOM 1959 N N . ASN A 1 245 ? -21.868 1.965 29.354 1.00 87.69 245 ASN A N 1
ATOM 1960 C CA . ASN A 1 245 ? -22.172 3.390 29.162 1.00 87.69 245 ASN A CA 1
ATOM 1961 C C . ASN A 1 245 ? -20.966 4.324 29.363 1.00 87.69 245 ASN A C 1
ATOM 1963 O O . ASN A 1 245 ? -20.967 5.453 28.870 1.00 87.69 245 ASN A O 1
ATOM 1967 N N . ASP A 1 246 ? -19.929 3.856 30.059 1.00 93.00 246 ASP A N 1
ATOM 1968 C CA . ASP A 1 246 ? -18.719 4.623 30.347 1.00 93.00 246 ASP A CA 1
ATOM 1969 C C . ASP A 1 246 ? -17.619 4.469 29.284 1.00 93.00 246 ASP A C 1
ATOM 1971 O O . ASP A 1 246 ? -16.580 5.112 29.403 1.00 93.00 246 ASP A O 1
ATOM 1975 N N . CYS A 1 247 ? -17.800 3.641 28.250 1.00 95.94 247 CYS A N 1
ATOM 1976 C CA . CYS A 1 247 ? -16.775 3.413 27.232 1.00 95.94 247 CYS A CA 1
ATOM 1977 C C . CYS A 1 247 ? -16.874 4.434 26.087 1.00 95.94 247 CYS A C 1
ATOM 1979 O O . CYS A 1 247 ? -17.928 4.604 25.471 1.00 95.94 247 CYS A O 1
ATOM 1981 N N . LEU A 1 248 ? -15.756 5.099 25.778 1.00 96.25 248 LEU A N 1
ATOM 1982 C CA . LEU A 1 248 ? -15.632 6.004 24.624 1.00 96.25 248 LEU A CA 1
ATOM 1983 C C . LEU A 1 248 ? -14.807 5.397 23.476 1.00 96.25 248 LEU A C 1
ATOM 1985 O O . LEU A 1 248 ? -14.882 5.855 22.338 1.00 96.25 248 LEU A O 1
ATOM 1989 N N . GLY A 1 249 ? -14.025 4.367 23.779 1.00 96.75 249 GLY A N 1
ATOM 1990 C CA . GLY A 1 249 ? -13.096 3.708 22.873 1.00 96.75 249 GLY A CA 1
ATOM 1991 C C . GLY A 1 249 ? -12.090 2.870 23.637 1.00 96.75 249 GLY A C 1
ATOM 1992 O O . GLY A 1 249 ? -12.178 2.756 24.862 1.00 96.75 249 GLY A O 1
ATOM 1993 N N . GLY A 1 250 ? -11.124 2.302 22.936 1.00 96.06 250 GLY A N 1
ATOM 1994 C CA . GLY A 1 250 ? -10.085 1.502 23.546 1.00 96.06 250 GLY A CA 1
ATOM 1995 C C . GLY A 1 250 ? -9.099 0.912 22.558 1.00 96.06 250 GLY A C 1
ATOM 1996 O O . GLY A 1 250 ? -9.222 1.056 21.345 1.00 96.06 250 GLY A O 1
ATOM 1997 N N . GLY A 1 251 ? -8.116 0.236 23.131 1.00 96.62 251 GLY A N 1
ATOM 1998 C CA . GLY A 1 251 ? -7.141 -0.576 22.421 1.00 96.62 251 GLY A CA 1
ATOM 1999 C C . GLY A 1 251 ? -6.812 -1.818 23.232 1.00 96.62 251 GLY A C 1
ATOM 2000 O O . GLY A 1 251 ? -7.455 -2.109 24.246 1.00 96.62 251 GLY A O 1
ATOM 2001 N N . CYS A 1 252 ? -5.799 -2.546 22.796 1.00 96.62 252 CYS A N 1
ATOM 2002 C CA . CYS A 1 252 ? -5.361 -3.775 23.433 1.00 96.62 252 CYS A CA 1
ATOM 2003 C C . CYS A 1 252 ? -3.841 -3.945 23.294 1.00 96.62 252 CYS A C 1
ATOM 2005 O O . CYS A 1 252 ? -3.221 -3.233 22.499 1.00 96.62 252 CYS A O 1
ATOM 2007 N N . PRO A 1 253 ? -3.231 -4.896 24.022 1.00 96.25 253 PRO A N 1
ATOM 2008 C CA . PRO A 1 253 ? -1.858 -5.293 23.761 1.00 96.25 253 PRO A CA 1
ATOM 2009 C C . PRO A 1 253 ? -1.673 -5.763 22.316 1.00 96.25 253 PRO A C 1
ATOM 2011 O O . PRO A 1 253 ? -2.588 -6.321 21.706 1.00 96.25 253 PRO A O 1
ATOM 2014 N N . VAL A 1 254 ? -0.459 -5.611 21.798 1.00 93.88 254 VAL A N 1
ATOM 2015 C CA . VAL A 1 254 ? -0.058 -6.182 20.508 1.00 93.88 254 VAL A CA 1
ATOM 2016 C C . VAL A 1 254 ? 0.827 -7.394 20.736 1.00 93.88 254 VAL A C 1
ATOM 2018 O O . VAL A 1 254 ? 1.704 -7.389 21.605 1.00 93.88 254 VAL A O 1
ATOM 2021 N N . LYS A 1 255 ? 0.614 -8.432 19.931 1.00 92.75 255 LYS A N 1
ATOM 2022 C CA . LYS A 1 255 ? 1.508 -9.578 19.801 1.00 92.75 255 LYS A CA 1
ATOM 2023 C C . LYS A 1 255 ? 1.864 -9.757 18.328 1.00 92.75 255 LYS A C 1
ATOM 2025 O O . LYS A 1 255 ? 0.973 -9.920 17.503 1.00 92.75 255 LYS A O 1
ATOM 2030 N N . PHE A 1 256 ? 3.153 -9.781 18.004 1.00 90.06 256 PHE A N 1
ATOM 2031 C CA . PHE A 1 256 ? 3.589 -10.157 16.659 1.00 90.06 256 PHE A CA 1
ATOM 2032 C C . PHE A 1 256 ? 3.649 -11.678 16.498 1.00 90.06 256 PHE A C 1
ATOM 2034 O O . PHE A 1 256 ? 4.061 -12.393 17.417 1.00 90.06 256 PHE A O 1
ATOM 2041 N N . ASP A 1 257 ? 3.253 -12.169 15.326 1.00 87.81 257 ASP A N 1
ATOM 2042 C CA . ASP A 1 257 ? 3.329 -13.590 14.958 1.00 87.81 257 ASP A CA 1
ATOM 2043 C C . ASP A 1 257 ? 4.776 -14.095 14.770 1.00 87.81 257 ASP A C 1
ATOM 2045 O O . ASP A 1 257 ? 5.081 -15.271 14.973 1.00 87.81 257 ASP A O 1
ATOM 2049 N N . SER A 1 258 ? 5.696 -13.187 14.450 1.00 83.50 258 SER A N 1
ATOM 2050 C CA . SER A 1 258 ? 7.075 -13.458 14.059 1.00 83.50 258 SER A CA 1
ATOM 2051 C C . SER A 1 258 ? 8.001 -12.296 14.457 1.00 83.50 258 SER A C 1
ATOM 2053 O O . SER A 1 258 ? 7.554 -11.279 14.981 1.00 83.50 258 SER A O 1
ATOM 2055 N N . GLY A 1 259 ? 9.316 -12.469 14.290 1.00 78.25 259 GLY A N 1
ATOM 2056 C CA . GLY A 1 259 ? 10.316 -11.422 14.543 1.00 78.25 259 GLY A CA 1
ATOM 2057 C C . GLY A 1 259 ? 11.383 -11.788 15.587 1.00 78.25 259 GLY A C 1
ATOM 2058 O O . GLY A 1 259 ? 11.208 -12.748 16.346 1.00 78.25 259 GLY A O 1
ATOM 2059 N N . PRO A 1 260 ? 12.509 -11.047 15.610 1.00 78.31 260 PRO A N 1
ATOM 2060 C CA . PRO A 1 260 ? 13.636 -11.295 16.506 1.00 78.31 260 PRO A CA 1
ATOM 2061 C C . PRO A 1 260 ? 13.264 -11.084 17.978 1.00 78.31 260 PRO A C 1
ATOM 2063 O O . PRO A 1 260 ? 12.366 -10.307 18.310 1.00 78.31 260 PRO A O 1
ATOM 2066 N N . TRP A 1 261 ? 13.994 -11.749 18.881 1.00 78.25 261 TRP A N 1
ATOM 2067 C CA . TRP A 1 261 ? 13.747 -11.669 20.326 1.00 78.25 261 TRP A CA 1
ATOM 2068 C C . TRP A 1 261 ? 13.766 -10.226 20.852 1.00 78.25 261 TRP A C 1
ATOM 2070 O O . TRP A 1 261 ? 12.852 -9.845 21.581 1.00 78.25 261 TRP A O 1
ATOM 2080 N N . LEU A 1 262 ? 14.735 -9.405 20.425 1.00 75.00 262 LEU A N 1
ATOM 2081 C CA . LEU A 1 262 ? 14.812 -7.987 20.804 1.00 75.00 262 LEU A CA 1
ATOM 2082 C C . LEU A 1 262 ? 13.582 -7.191 20.342 1.00 75.00 262 LEU A C 1
ATOM 2084 O O . LEU A 1 262 ? 13.017 -6.425 21.122 1.00 75.00 262 LEU A O 1
ATOM 2088 N N . GLY A 1 263 ? 13.108 -7.429 19.114 1.00 73.81 263 GLY A N 1
ATOM 2089 C CA . GLY A 1 263 ? 11.867 -6.835 18.612 1.00 73.81 263 GLY A CA 1
ATOM 2090 C C . GLY A 1 263 ? 10.670 -7.201 19.492 1.00 73.81 263 GLY A C 1
ATOM 2091 O O . GLY A 1 263 ? 9.890 -6.331 19.873 1.00 73.81 263 GLY A O 1
ATOM 2092 N N . ARG A 1 264 ? 10.575 -8.461 19.936 1.00 78.75 264 ARG A N 1
ATOM 2093 C CA . ARG A 1 264 ? 9.526 -8.897 20.874 1.00 78.75 264 ARG A CA 1
ATOM 2094 C C . ARG A 1 264 ? 9.617 -8.199 22.236 1.00 78.75 264 ARG A C 1
ATOM 2096 O O . ARG A 1 264 ? 8.578 -7.857 22.791 1.00 78.75 264 ARG A O 1
ATOM 2103 N N . GLN A 1 265 ? 10.819 -7.941 22.759 1.00 81.44 265 GLN A N 1
ATOM 2104 C CA . GLN A 1 265 ? 10.977 -7.204 24.022 1.00 81.44 265 GLN A CA 1
ATOM 2105 C C . GLN A 1 265 ? 10.513 -5.747 23.907 1.00 81.44 265 GLN A C 1
ATOM 2107 O O . GLN A 1 265 ? 9.850 -5.248 24.815 1.00 81.44 265 GLN A O 1
ATOM 2112 N N . SER A 1 266 ? 10.787 -5.083 22.778 1.00 79.69 266 SER A N 1
ATOM 2113 C CA . SER A 1 266 ? 10.332 -3.702 22.551 1.00 79.69 266 SER A CA 1
ATOM 2114 C C . SER A 1 266 ? 8.803 -3.573 22.615 1.00 79.69 266 SER A C 1
ATOM 2116 O O . SER A 1 266 ? 8.279 -2.644 23.228 1.00 79.69 266 SER A O 1
ATOM 2118 N N . VAL A 1 267 ? 8.081 -4.571 22.099 1.00 85.44 267 VAL A N 1
ATOM 2119 C CA . VAL A 1 267 ? 6.613 -4.639 22.162 1.00 85.44 267 VAL A CA 1
ATOM 2120 C C . VAL A 1 267 ? 6.110 -4.868 23.578 1.00 85.44 267 VAL A C 1
ATOM 2122 O O . VAL A 1 267 ? 5.092 -4.302 23.964 1.00 85.44 267 VAL A O 1
ATOM 2125 N N . THR A 1 268 ? 6.816 -5.662 24.382 1.00 87.19 268 THR A N 1
ATOM 2126 C CA . THR A 1 268 ? 6.481 -5.823 25.802 1.00 87.19 268 THR A CA 1
ATOM 2127 C C . THR A 1 268 ? 6.577 -4.487 26.537 1.00 87.19 268 THR A C 1
ATOM 2129 O O . THR A 1 268 ? 5.649 -4.124 27.258 1.00 87.19 268 THR A O 1
ATOM 2132 N N . VAL A 1 269 ? 7.655 -3.724 26.316 1.00 87.12 269 VAL A N 1
ATOM 2133 C CA . VAL A 1 269 ? 7.832 -2.383 26.903 1.00 87.12 269 VAL A CA 1
ATOM 2134 C C . VAL A 1 269 ? 6.735 -1.429 26.438 1.00 87.12 269 VAL A C 1
ATOM 2136 O O . VAL A 1 269 ? 6.107 -0.770 27.269 1.00 87.12 269 VAL A O 1
ATOM 2139 N N . TRP A 1 270 ? 6.441 -1.418 25.136 1.00 87.94 270 TRP A N 1
ATOM 2140 C CA . TRP A 1 270 ? 5.332 -0.651 24.576 1.00 87.94 270 TRP A CA 1
ATOM 2141 C C . TRP A 1 270 ? 3.996 -1.008 25.233 1.00 87.94 270 TRP A C 1
ATOM 2143 O O . TRP A 1 270 ? 3.297 -0.122 25.709 1.00 87.94 270 TRP A O 1
ATOM 2153 N N . ASN A 1 271 ? 3.657 -2.295 25.335 1.00 92.38 271 ASN A N 1
ATOM 2154 C CA . ASN A 1 271 ? 2.403 -2.756 25.932 1.00 92.38 271 ASN A CA 1
ATOM 2155 C C . ASN A 1 271 ? 2.273 -2.340 27.407 1.00 92.38 271 ASN A C 1
ATOM 2157 O O . ASN A 1 271 ? 1.172 -2.015 27.857 1.00 92.38 271 ASN A O 1
ATOM 2161 N N . MET A 1 272 ? 3.376 -2.335 28.165 1.00 91.69 272 MET A N 1
ATOM 2162 C CA . MET A 1 272 ? 3.386 -1.844 29.548 1.00 91.69 272 MET A CA 1
ATOM 2163 C C . MET A 1 272 ? 3.092 -0.340 29.603 1.00 91.69 272 MET A C 1
ATOM 2165 O O . MET A 1 272 ? 2.192 0.079 30.333 1.00 91.69 272 MET A O 1
ATOM 2169 N N . ALA A 1 273 ? 3.788 0.463 28.791 1.00 90.12 273 ALA A N 1
ATOM 2170 C CA . ALA A 1 273 ? 3.569 1.907 28.717 1.00 90.12 273 ALA A CA 1
ATOM 2171 C C . ALA A 1 273 ? 2.149 2.248 28.232 1.00 90.12 273 ALA A C 1
ATOM 2173 O O . ALA A 1 273 ? 1.445 3.041 28.859 1.00 90.12 273 ALA A O 1
ATOM 2174 N N . ALA A 1 274 ? 1.688 1.588 27.170 1.00 90.94 274 ALA A N 1
ATOM 2175 C CA . ALA A 1 274 ? 0.368 1.771 26.582 1.00 90.94 274 ALA A CA 1
ATOM 2176 C C . ALA A 1 274 ? -0.754 1.415 27.566 1.00 90.94 274 ALA A C 1
ATOM 2178 O O . ALA A 1 274 ? -1.769 2.110 27.612 1.00 90.94 274 ALA A O 1
ATOM 2179 N N . ARG A 1 275 ? -0.559 0.404 28.425 1.00 93.38 275 ARG A N 1
ATOM 2180 C CA . ARG A 1 275 ? -1.522 0.077 29.484 1.00 93.38 275 ARG A CA 1
ATOM 2181 C C . ARG A 1 275 ? -1.620 1.172 30.545 1.00 93.38 275 ARG A C 1
ATOM 2183 O O . ARG A 1 275 ? -2.732 1.502 30.954 1.00 93.38 275 ARG A O 1
ATOM 2190 N N . VAL A 1 276 ? -0.489 1.737 30.975 1.00 91.38 276 VAL A N 1
ATOM 2191 C CA . VAL A 1 276 ? -0.455 2.829 31.967 1.00 91.38 276 VAL A CA 1
ATOM 2192 C C . VAL A 1 276 ? -1.075 4.102 31.392 1.00 91.38 276 VAL A C 1
ATOM 2194 O O . VAL A 1 276 ? -1.930 4.720 32.024 1.00 91.38 276 VAL A O 1
ATOM 2197 N N . MET A 1 277 ? -0.700 4.458 30.163 1.00 89.69 277 MET A N 1
ATOM 2198 C CA . MET A 1 277 ? -1.149 5.683 29.495 1.00 89.69 277 MET A CA 1
ATOM 2199 C C . MET A 1 277 ? -2.529 5.556 28.836 1.00 89.69 277 MET A C 1
ATOM 2201 O O . MET A 1 277 ? -3.117 6.561 28.435 1.00 89.69 277 MET A O 1
ATOM 2205 N N . ARG A 1 278 ? -3.065 4.331 28.750 1.00 90.44 278 ARG A N 1
ATOM 2206 C CA . ARG A 1 278 ? -4.302 3.980 28.032 1.00 90.44 278 ARG A CA 1
ATOM 2207 C C . ARG A 1 278 ? -4.231 4.421 26.572 1.00 90.44 278 ARG A C 1
ATOM 2209 O O . ARG A 1 278 ? -5.146 5.069 26.067 1.00 90.44 278 ARG A O 1
ATOM 2216 N N . TRP A 1 279 ? -3.124 4.090 25.920 1.00 92.06 279 TRP A N 1
ATOM 2217 C CA . TRP A 1 279 ? -2.936 4.263 24.483 1.00 92.06 279 TRP A CA 1
ATOM 2218 C C . TRP A 1 279 ? -3.299 2.974 23.760 1.00 92.06 279 TRP A C 1
ATOM 2220 O O . TRP A 1 279 ? -3.047 1.887 24.266 1.00 92.06 279 TRP A O 1
ATOM 2230 N N . ALA A 1 280 ? -3.918 3.086 22.593 1.00 91.12 280 ALA A N 1
ATOM 2231 C CA . ALA A 1 280 ? -4.065 1.968 21.677 1.00 91.12 280 ALA A CA 1
ATOM 2232 C C . ALA A 1 280 ? -2.831 1.902 20.774 1.00 91.12 280 ALA A C 1
ATOM 2234 O O . ALA A 1 280 ? -2.198 2.922 20.510 1.00 91.12 280 ALA A O 1
ATOM 2235 N N . ALA A 1 281 ? -2.500 0.706 20.303 1.00 89.69 281 ALA A N 1
ATOM 2236 C CA . ALA A 1 281 ? -1.532 0.558 19.228 1.00 89.69 281 ALA A CA 1
ATOM 2237 C C . ALA A 1 281 ? -2.204 0.819 17.876 1.00 89.69 281 ALA A C 1
ATOM 2239 O O . ALA A 1 281 ? -3.389 0.516 17.720 1.00 89.69 281 ALA A O 1
ATOM 2240 N N . GLY A 1 282 ? -1.444 1.309 16.890 1.00 86.75 282 GLY A N 1
ATOM 2241 C CA . GLY A 1 282 ? -1.976 1.593 15.553 1.00 86.75 282 GLY A CA 1
ATOM 2242 C C . GLY A 1 282 ? -2.698 0.396 14.923 1.00 86.75 282 GLY A C 1
ATOM 2243 O O . GLY A 1 282 ? -3.755 0.568 14.329 1.00 86.75 282 GLY A O 1
ATOM 2244 N N . SER A 1 283 ? -2.211 -0.822 15.172 1.00 91.38 283 SER A N 1
ATOM 2245 C CA . SER A 1 283 ? -2.787 -2.063 14.641 1.00 91.38 283 SER A CA 1
ATOM 2246 C C . SER A 1 283 ? -4.241 -2.319 15.040 1.00 91.38 283 SER A C 1
ATOM 2248 O O . SER A 1 283 ? -4.942 -3.052 14.343 1.00 91.38 283 SER A O 1
ATOM 2250 N N . PHE A 1 284 ? -4.688 -1.793 16.187 1.00 97.00 284 PHE A N 1
ATOM 2251 C CA . PHE A 1 284 ? -6.045 -2.013 16.679 1.00 97.00 284 PHE A CA 1
ATOM 2252 C C . PHE A 1 284 ? -6.508 -0.901 17.624 1.00 97.00 284 PHE A C 1
ATOM 2254 O O . PHE A 1 284 ? -6.045 -0.790 18.765 1.00 97.00 284 PHE A O 1
ATOM 2261 N N . LEU A 1 285 ? -7.503 -0.137 17.176 1.00 97.56 285 LEU A N 1
ATOM 2262 C CA . LEU A 1 285 ? -8.156 0.917 17.948 1.00 97.56 285 LEU A CA 1
ATOM 2263 C C . LEU A 1 285 ? -9.656 0.880 17.683 1.00 97.56 285 LEU A C 1
ATOM 2265 O O . LEU A 1 285 ? -10.081 0.766 16.540 1.00 97.56 285 LEU A O 1
ATOM 2269 N N . PHE A 1 286 ? -10.481 1.049 18.712 1.00 98.06 286 PHE A N 1
ATOM 2270 C CA . PHE A 1 286 ? -11.910 1.292 18.522 1.00 98.06 286 PHE A CA 1
ATOM 2271 C C . PHE A 1 286 ? -12.371 2.536 19.271 1.00 98.06 286 PHE A C 1
ATOM 2273 O O . PHE A 1 286 ? -11.819 2.891 20.312 1.00 98.06 286 PHE A O 1
ATOM 2280 N N . CYS A 1 287 ? -13.401 3.205 18.767 1.00 97.94 287 CYS A N 1
ATOM 2281 C CA . CYS A 1 287 ? -13.985 4.375 19.414 1.00 97.94 287 CYS A CA 1
ATOM 2282 C C . CYS A 1 287 ? -15.440 4.593 19.005 1.00 97.94 287 CYS A C 1
ATOM 2284 O O . CYS A 1 287 ? -15.920 4.053 18.009 1.00 97.94 287 CYS A O 1
ATOM 2286 N N . ARG A 1 288 ? -16.164 5.391 19.794 1.00 97.81 288 ARG A N 1
ATOM 2287 C CA . ARG A 1 288 ? -17.473 5.911 19.390 1.00 97.81 288 ARG A CA 1
ATOM 2288 C C . ARG A 1 288 ? -17.300 6.787 18.152 1.00 97.81 288 ARG A C 1
ATOM 2290 O O . ARG A 1 288 ? -16.476 7.700 18.169 1.00 97.81 288 ARG A O 1
ATOM 2297 N N . ALA A 1 289 ? -18.134 6.579 17.136 1.00 97.62 289 ALA A N 1
ATOM 2298 C CA . ALA A 1 289 ? -18.126 7.400 15.927 1.00 97.62 289 ALA A CA 1
ATOM 2299 C C . ALA A 1 289 ? -18.335 8.886 16.257 1.00 97.62 289 ALA A C 1
ATOM 2301 O O . ALA A 1 289 ? -17.613 9.743 15.758 1.00 97.62 289 ALA A O 1
ATOM 2302 N N . SER A 1 290 ? -19.229 9.195 17.204 1.00 96.88 290 SER A N 1
ATOM 2303 C CA . SER A 1 290 ? -19.439 10.568 17.680 1.00 96.88 290 SER A CA 1
ATOM 2304 C C . SER A 1 290 ? -18.161 11.209 18.235 1.00 96.88 290 SER A C 1
ATOM 2306 O O . SER A 1 290 ? -17.888 12.368 17.949 1.00 96.88 290 SER A O 1
ATOM 2308 N N . ALA A 1 291 ? -17.349 10.452 18.983 1.00 97.44 291 ALA A N 1
ATOM 2309 C CA . ALA A 1 291 ? -16.083 10.938 19.529 1.00 97.44 291 ALA A CA 1
ATOM 2310 C C . ALA A 1 291 ? -15.026 11.122 18.433 1.00 97.44 291 ALA A C 1
ATOM 2312 O O . ALA A 1 291 ? -14.261 12.078 18.468 1.00 97.44 291 ALA A O 1
ATOM 2313 N N . PHE A 1 292 ? -14.990 10.228 17.441 1.00 98.19 292 PHE A N 1
ATOM 2314 C CA . PHE A 1 292 ? -14.136 10.381 16.264 1.00 98.19 292 PHE A CA 1
ATOM 2315 C C . PHE A 1 292 ? -14.439 11.670 15.495 1.00 98.19 292 PHE A C 1
ATOM 2317 O O . PHE A 1 292 ? -13.517 12.438 15.223 1.00 98.19 292 PHE A O 1
ATOM 2324 N N . HIS A 1 293 ? -15.715 11.941 15.216 1.00 97.12 293 HIS A N 1
ATOM 2325 C CA . HIS A 1 293 ? -16.130 13.156 14.518 1.00 97.12 293 HIS A CA 1
ATOM 2326 C C . HIS A 1 293 ? -15.891 14.423 15.346 1.00 97.12 293 HIS A C 1
ATOM 2328 O O . HIS A 1 293 ? -15.374 15.398 14.811 1.00 97.12 293 HIS A O 1
ATOM 2334 N N . GLU A 1 294 ? -16.187 14.401 16.649 1.00 97.19 294 GLU A N 1
ATOM 2335 C CA . GLU A 1 294 ? -15.942 15.534 17.553 1.00 97.19 294 GLU A CA 1
ATOM 2336 C C . GLU A 1 294 ? -14.455 15.906 17.642 1.00 97.19 294 GLU A C 1
ATOM 2338 O O . GLU A 1 294 ? -14.105 17.079 17.747 1.00 97.19 294 GLU A O 1
ATOM 2343 N N . LEU A 1 295 ? -13.571 14.911 17.572 1.00 97.00 295 LEU A N 1
ATOM 2344 C CA . LEU A 1 295 ? -12.125 15.116 17.612 1.00 97.00 295 LEU A CA 1
ATOM 2345 C C . LEU A 1 295 ? -11.509 15.447 16.246 1.00 97.00 295 LEU A C 1
ATOM 2347 O O . LEU A 1 295 ? -10.301 15.674 16.188 1.00 97.00 295 LEU A O 1
ATOM 2351 N N . GLY A 1 296 ? -12.289 15.441 15.162 1.00 96.06 296 GLY A N 1
ATOM 2352 C CA . GLY A 1 296 ? -11.775 15.642 13.804 1.00 96.06 296 GLY A CA 1
ATOM 2353 C C . GLY A 1 296 ? -10.907 14.488 13.282 1.00 96.06 296 GLY A C 1
ATOM 2354 O O . GLY A 1 296 ? -10.146 14.676 12.340 1.00 96.06 296 GLY A O 1
ATOM 2355 N N . GLY A 1 297 ? -11.011 13.297 13.881 1.00 96.19 297 GLY A N 1
ATOM 2356 C CA . GLY A 1 297 ? -10.221 12.122 13.509 1.00 96.19 297 GLY A CA 1
ATOM 2357 C C . GLY A 1 297 ? -8.741 12.178 13.913 1.00 96.19 297 GLY A C 1
ATOM 2358 O O . GLY A 1 297 ? -8.361 12.828 14.895 1.00 96.19 297 GLY A O 1
ATOM 2359 N N . PHE A 1 298 ? -7.907 11.426 13.195 1.00 96.69 298 PHE A N 1
ATOM 2360 C CA . PHE A 1 298 ? -6.453 11.354 13.383 1.00 96.69 298 PHE A CA 1
ATOM 2361 C C . PHE A 1 298 ? -5.773 12.595 12.795 1.00 96.69 298 PHE A C 1
ATOM 2363 O O . PHE A 1 298 ? -6.205 13.089 11.753 1.00 96.69 298 PHE A O 1
ATOM 2370 N N . SER A 1 299 ? -4.722 13.104 13.444 1.00 92.69 299 SER A N 1
ATOM 2371 C CA . SER A 1 299 ? -4.016 14.285 12.933 1.00 92.69 299 SER A CA 1
ATOM 2372 C C . SER A 1 299 ? -3.229 13.934 11.659 1.00 92.69 299 SER A C 1
ATOM 2374 O O . SER A 1 299 ? -2.440 12.987 11.697 1.00 92.69 299 SER A O 1
ATOM 2376 N N . PRO A 1 300 ? -3.406 14.678 10.549 1.00 84.62 300 PRO A N 1
ATOM 2377 C CA . PRO A 1 300 ? -2.637 14.483 9.321 1.00 84.62 300 PRO A CA 1
ATOM 2378 C C . PRO A 1 300 ? -1.203 15.021 9.427 1.00 84.62 300 PRO A C 1
ATOM 2380 O O . PRO A 1 300 ? -0.420 14.833 8.502 1.00 84.62 300 PRO A O 1
ATOM 2383 N N . ASP A 1 301 ? -0.834 15.672 10.533 1.00 87.38 301 ASP A N 1
ATOM 2384 C CA . ASP A 1 301 ? 0.533 16.166 10.726 1.00 87.38 301 ASP A CA 1
ATOM 2385 C C . ASP A 1 301 ? 1.526 15.020 10.945 1.00 87.38 301 ASP A C 1
ATOM 2387 O O . ASP A 1 301 ? 2.721 15.188 10.731 1.00 87.38 301 ASP A O 1
ATOM 2391 N N . PHE A 1 302 ? 1.045 13.858 11.393 1.00 85.12 302 PHE A N 1
ATOM 2392 C CA . PHE A 1 302 ? 1.872 12.701 11.713 1.00 85.12 302 PHE A CA 1
ATOM 2393 C C . PHE A 1 302 ? 1.911 11.709 10.550 1.00 85.12 302 PHE A C 1
ATOM 2395 O O . PHE A 1 302 ? 0.883 11.322 9.992 1.00 85.12 302 PHE A O 1
ATOM 2402 N N . PHE A 1 303 ? 3.112 11.247 10.210 1.00 80.94 303 PHE A N 1
ATOM 2403 C CA . PHE A 1 303 ? 3.305 10.102 9.321 1.00 80.94 303 PHE A CA 1
ATOM 2404 C C . PHE A 1 303 ? 3.313 8.777 10.096 1.00 80.94 303 PHE A C 1
ATOM 2406 O O . PHE A 1 303 ? 3.000 7.743 9.512 1.00 80.94 303 PHE A O 1
ATOM 2413 N N . ALA A 1 304 ? 3.624 8.799 11.392 1.00 83.75 304 ALA A N 1
ATOM 2414 C CA . ALA A 1 304 ? 3.458 7.670 12.303 1.00 83.75 304 ALA A CA 1
ATOM 2415 C C . ALA A 1 304 ? 3.138 8.170 13.722 1.00 83.75 304 ALA A C 1
ATOM 2417 O O . ALA A 1 304 ? 3.488 9.294 14.085 1.00 83.75 304 ALA A O 1
ATOM 2418 N N . GLY A 1 305 ? 2.505 7.332 14.545 1.00 86.75 305 GLY A N 1
ATOM 2419 C CA . GLY A 1 305 ? 2.160 7.679 15.927 1.00 86.75 305 GLY A CA 1
ATOM 2420 C C . GLY A 1 305 ? 0.931 8.585 16.053 1.00 86.75 305 GLY A C 1
ATOM 2421 O O . GLY A 1 305 ? 0.629 9.069 17.147 1.00 86.75 305 GLY A O 1
ATOM 2422 N N . GLU A 1 306 ? 0.191 8.804 14.965 1.00 92.69 306 GLU A N 1
ATOM 2423 C CA . GLU A 1 306 ? -1.060 9.561 14.956 1.00 92.69 306 GLU A CA 1
ATOM 2424 C C . GLU A 1 306 ? -2.116 8.958 15.895 1.00 92.69 306 GLU A C 1
ATOM 2426 O O . GLU A 1 306 ? -2.982 9.668 16.413 1.00 92.69 306 GLU A O 1
ATOM 2431 N N . GLU A 1 307 ? -2.048 7.648 16.148 1.00 93.62 307 GLU A N 1
ATOM 2432 C CA . GLU A 1 307 ? -2.916 6.965 17.096 1.00 93.62 307 GLU A CA 1
ATOM 2433 C C . GLU A 1 307 ? -2.636 7.399 18.533 1.00 93.62 307 GLU A C 1
ATOM 2435 O O . GLU A 1 307 ? -3.569 7.491 19.327 1.00 93.62 307 GLU A O 1
ATOM 2440 N N . VAL A 1 308 ? -1.382 7.709 18.875 1.00 92.38 308 VAL A N 1
ATOM 2441 C CA . VAL A 1 308 ? -1.000 8.144 20.224 1.00 92.38 308 VAL A CA 1
ATOM 2442 C C . VAL A 1 308 ? -1.565 9.531 20.489 1.00 92.38 308 VAL A C 1
ATOM 2444 O O . VAL A 1 308 ? -2.219 9.739 21.515 1.00 92.38 308 VAL A O 1
ATOM 2447 N N . ASP A 1 309 ? -1.394 10.454 19.538 1.00 94.56 309 ASP A N 1
ATOM 2448 C CA . ASP A 1 309 ? -2.031 11.775 19.575 1.00 94.56 309 ASP A CA 1
ATOM 2449 C C . ASP A 1 309 ? -3.556 11.647 19.726 1.00 94.56 309 ASP A C 1
ATOM 2451 O O . ASP A 1 309 ? -4.158 12.233 20.637 1.00 94.56 309 ASP A O 1
ATOM 2455 N N . TYR A 1 310 ? -4.186 10.808 18.897 1.00 96.75 310 TYR A N 1
ATOM 2456 C CA . TYR A 1 310 ? -5.623 10.568 18.977 1.00 96.75 310 TYR A CA 1
ATOM 2457 C C . TYR A 1 310 ? -6.038 10.002 20.343 1.00 96.75 310 TYR A C 1
ATOM 2459 O O . TYR A 1 310 ? -7.007 10.480 20.933 1.00 96.75 310 TYR A O 1
ATOM 2467 N N . CYS A 1 311 ? -5.286 9.055 20.913 1.00 96.62 311 CYS A N 1
ATOM 2468 C CA . CYS A 1 311 ? -5.547 8.512 22.247 1.00 96.62 311 CYS A CA 1
ATOM 2469 C C . CYS A 1 311 ? -5.415 9.575 23.347 1.00 96.62 311 CYS A C 1
ATOM 2471 O O . CYS A 1 311 ? -6.197 9.575 24.300 1.00 96.62 311 CYS A O 1
ATOM 2473 N N . ILE A 1 312 ? -4.457 10.501 23.243 1.00 95.25 312 ILE A N 1
ATOM 2474 C CA . ILE A 1 312 ? -4.310 11.617 24.190 1.00 95.25 312 ILE A CA 1
ATOM 2475 C C . ILE A 1 312 ? -5.542 12.525 24.129 1.00 95.25 312 ILE A C 1
ATOM 2477 O O . ILE A 1 312 ? -6.127 12.846 25.173 1.00 95.25 312 ILE A O 1
ATOM 2481 N N . ARG A 1 313 ? -5.973 12.907 22.921 1.00 97.00 313 ARG A N 1
ATOM 2482 C CA . ARG A 1 313 ? -7.179 13.723 22.708 1.00 97.00 313 ARG A CA 1
ATOM 2483 C C . ARG A 1 313 ? -8.447 13.000 23.167 1.00 97.00 313 ARG A C 1
ATOM 2485 O O . ARG A 1 313 ? -9.261 13.595 23.875 1.00 97.00 313 ARG A O 1
ATOM 2492 N N . LEU A 1 314 ? -8.573 11.705 22.885 1.00 97.06 314 LEU A N 1
ATOM 2493 C CA . LEU A 1 314 ? -9.701 10.874 23.309 1.00 97.06 314 LEU A CA 1
ATOM 2494 C C . LEU A 1 314 ? -9.761 10.700 24.831 1.00 97.06 314 LEU A C 1
ATOM 2496 O O . LEU A 1 314 ? -10.840 10.775 25.412 1.00 97.06 314 LEU A O 1
ATOM 2500 N N . ASN A 1 315 ? -8.621 10.539 25.508 1.00 96.19 315 ASN A N 1
ATOM 2501 C CA . ASN A 1 315 ? -8.570 10.499 26.972 1.00 96.19 315 ASN A CA 1
ATOM 2502 C C . ASN A 1 315 ? -8.959 11.848 27.603 1.00 96.19 315 ASN A C 1
ATOM 2504 O O . ASN A 1 315 ? -9.652 11.867 28.623 1.00 96.19 315 ASN A O 1
ATOM 2508 N N . ARG A 1 316 ? -8.553 12.982 27.006 1.00 96.75 316 ARG A N 1
ATOM 2509 C CA . ARG A 1 316 ? -9.000 14.325 27.432 1.00 96.75 316 ARG A CA 1
ATOM 2510 C C . ARG A 1 316 ? -10.514 14.482 27.269 1.00 96.75 316 ARG A C 1
ATOM 2512 O O . ARG A 1 316 ? -11.176 14.927 28.205 1.00 96.75 316 ARG A O 1
ATOM 2519 N N . LEU A 1 317 ? -11.059 14.058 26.127 1.00 96.94 317 LEU A N 1
ATOM 2520 C CA . LEU A 1 317 ? -12.498 14.052 25.867 1.00 96.94 317 LEU A CA 1
ATOM 2521 C C . LEU A 1 317 ? -13.253 13.157 26.859 1.00 96.94 317 LEU A C 1
ATOM 2523 O O . LEU A 1 317 ? -14.249 13.581 27.437 1.00 96.94 317 LEU A O 1
ATOM 2527 N N . GLY A 1 318 ? -12.739 11.952 27.115 1.00 96.06 318 GLY A N 1
ATOM 2528 C CA . GLY A 1 318 ? -13.297 11.018 28.091 1.00 96.06 318 GLY A CA 1
ATOM 2529 C C . GLY A 1 318 ? -13.439 11.650 29.472 1.00 96.06 318 GLY A C 1
ATOM 2530 O O . GLY A 1 318 ? -14.534 11.635 30.029 1.00 96.06 318 GLY A O 1
ATOM 2531 N N . ARG A 1 319 ? -12.383 12.304 29.981 1.00 95.44 319 ARG A N 1
ATOM 2532 C CA . ARG A 1 319 ? -12.442 13.027 31.265 1.00 95.44 319 ARG A CA 1
ATOM 2533 C C . ARG A 1 319 ? -13.543 14.086 31.291 1.00 95.44 319 ARG A C 1
ATOM 2535 O O . ARG A 1 319 ? -14.287 14.141 32.263 1.00 95.44 319 ARG A O 1
ATOM 2542 N N . ARG A 1 320 ? -13.680 14.881 30.224 1.00 96.56 320 ARG A N 1
ATOM 2543 C CA . ARG A 1 320 ? -14.731 15.907 30.116 1.00 96.56 320 ARG A CA 1
ATOM 2544 C C . ARG A 1 320 ? -16.141 15.307 30.107 1.00 96.56 320 ARG A C 1
ATOM 2546 O O . ARG A 1 320 ? -17.051 15.900 30.669 1.00 96.56 320 ARG A O 1
ATOM 2553 N N . LEU A 1 321 ? -16.317 14.144 29.484 1.00 95.81 321 LEU A N 1
ATOM 2554 C CA . LEU A 1 321 ? -17.612 13.470 29.346 1.00 95.81 321 LEU A CA 1
ATOM 2555 C C . LEU A 1 321 ? -17.912 12.458 30.466 1.00 95.81 321 LEU A C 1
ATOM 2557 O O . LEU A 1 321 ? -18.883 11.714 30.345 1.00 95.81 321 LEU A O 1
ATOM 2561 N N . ALA A 1 322 ? -17.073 12.368 31.505 1.00 95.25 322 ALA A N 1
ATOM 2562 C CA . ALA A 1 322 ? -17.125 11.309 32.522 1.00 95.25 322 ALA A CA 1
ATOM 2563 C C . ALA A 1 322 ? -17.150 9.879 31.926 1.00 95.25 322 ALA A C 1
ATOM 2565 O O . ALA A 1 322 ? -17.746 8.952 32.473 1.00 95.25 322 ALA A O 1
ATOM 2566 N N . LYS A 1 323 ? -16.478 9.699 30.785 1.00 95.81 323 LYS A N 1
ATOM 2567 C CA . LYS A 1 323 ? -16.274 8.426 30.083 1.00 95.81 323 LYS A CA 1
ATOM 2568 C C . LYS A 1 323 ? -14.792 8.066 30.079 1.00 95.81 323 LYS A C 1
ATOM 2570 O O . LYS A 1 323 ? -13.930 8.841 30.491 1.00 95.81 323 LYS A O 1
ATOM 2575 N N . ARG A 1 324 ? -14.455 6.872 29.603 1.00 93.00 324 ARG A N 1
ATOM 2576 C CA . ARG A 1 324 ? -13.075 6.392 29.585 1.00 93.00 324 ARG A CA 1
ATOM 2577 C C . ARG A 1 324 ? -12.739 5.617 28.324 1.00 93.00 324 ARG A C 1
ATOM 2579 O O . ARG A 1 324 ? -13.558 4.871 27.787 1.00 93.00 324 ARG A O 1
ATOM 2586 N N . MET A 1 325 ? -11.485 5.754 27.913 1.00 94.44 325 MET A N 1
ATOM 2587 C CA . MET A 1 325 ? -10.861 4.828 26.983 1.00 94.44 325 MET A CA 1
ATOM 2588 C C . MET A 1 325 ? -10.466 3.559 27.744 1.00 94.44 325 MET A C 1
ATOM 2590 O O . MET A 1 325 ? -9.841 3.644 28.798 1.00 94.44 325 MET A O 1
ATOM 2594 N N . VAL A 1 326 ? -10.846 2.373 27.288 1.00 95.44 326 VAL A N 1
ATOM 2595 C CA . VAL A 1 326 ? -10.486 1.111 27.951 1.00 95.44 326 VAL A CA 1
ATOM 2596 C C . VAL A 1 326 ? -9.230 0.509 27.329 1.00 95.44 326 VAL A C 1
ATOM 2598 O O . VAL A 1 326 ? -8.951 0.713 26.153 1.00 95.44 326 VAL A O 1
ATOM 2601 N N . TYR A 1 327 ? -8.480 -0.247 28.122 1.00 96.25 327 TYR A N 1
ATOM 2602 C CA . TYR A 1 327 ? -7.365 -1.041 27.626 1.00 96.25 327 TYR A CA 1
ATOM 2603 C C . TYR A 1 327 ? -7.685 -2.508 27.902 1.00 96.25 327 TYR A C 1
ATOM 2605 O O . TYR A 1 327 ? -7.742 -2.925 29.063 1.00 96.25 327 TYR A O 1
ATOM 2613 N N . LEU A 1 328 ? -7.984 -3.242 26.834 1.00 96.62 328 LEU A N 1
ATOM 2614 C CA . LEU A 1 328 ? -8.399 -4.642 26.878 1.00 96.62 328 LEU A CA 1
ATOM 2615 C C . LEU A 1 328 ? -7.230 -5.538 27.318 1.00 96.62 328 LEU A C 1
ATOM 2617 O O . LEU A 1 328 ? -6.083 -5.091 27.385 1.00 96.62 328 LEU A O 1
ATOM 2621 N N . ASN A 1 329 ? -7.513 -6.785 27.680 1.00 95.94 329 ASN A N 1
ATOM 2622 C CA . ASN A 1 329 ? -6.496 -7.719 28.160 1.00 95.94 329 ASN A CA 1
ATOM 2623 C C . ASN A 1 329 ? -6.024 -8.668 27.057 1.00 95.94 329 ASN A C 1
ATOM 2625 O O . ASN A 1 329 ? -4.846 -9.021 27.027 1.00 95.94 329 ASN A O 1
ATOM 2629 N N . GLU A 1 330 ? -6.913 -9.070 26.149 1.00 96.06 330 GLU A N 1
ATOM 2630 C CA . GLU A 1 330 ? -6.537 -9.946 25.044 1.00 96.06 330 GLU A CA 1
ATOM 2631 C C . GLU A 1 330 ? -5.704 -9.209 23.996 1.00 96.06 330 GLU A C 1
ATOM 2633 O O . GLU A 1 330 ? -6.078 -8.111 23.594 1.00 96.06 330 GLU A O 1
ATOM 2638 N N . PRO A 1 331 ? -4.596 -9.791 23.513 1.00 95.31 331 PRO A N 1
ATOM 2639 C CA . PRO A 1 331 ? -3.800 -9.154 22.483 1.00 95.31 331 PRO A CA 1
ATOM 2640 C C . PRO A 1 331 ? -4.460 -9.271 21.106 1.00 95.31 331 PRO A C 1
ATOM 2642 O O . PRO A 1 331 ? -5.107 -10.275 20.784 1.00 95.31 331 PRO A O 1
ATOM 2645 N N . VAL A 1 332 ? -4.204 -8.278 20.259 1.00 96.06 332 VAL A N 1
ATOM 2646 C CA . VAL A 1 332 ? -4.354 -8.425 18.809 1.00 96.06 332 VAL A CA 1
ATOM 2647 C C . VAL A 1 332 ? -3.095 -9.076 18.237 1.00 96.06 332 VAL A C 1
ATOM 2649 O O . VAL A 1 332 ? -1.998 -8.888 18.774 1.00 96.06 332 VAL A O 1
ATOM 2652 N N . ILE A 1 333 ? -3.245 -9.860 17.170 1.00 94.38 333 ILE A N 1
ATOM 2653 C CA . ILE A 1 333 ? -2.115 -10.497 16.490 1.00 94.38 333 ILE A CA 1
ATOM 2654 C C . ILE A 1 333 ? -1.811 -9.698 15.230 1.00 94.38 333 ILE A C 1
ATOM 2656 O O . ILE A 1 333 ? -2.674 -9.588 14.370 1.00 94.38 333 ILE A O 1
ATOM 2660 N N . SER A 1 334 ? -0.606 -9.152 15.114 1.00 91.38 334 SER A N 1
ATOM 2661 C CA . SER A 1 334 ? -0.167 -8.401 13.933 1.00 91.38 334 SER A CA 1
ATOM 2662 C C . SER A 1 334 ? 1.037 -9.081 13.277 1.00 91.38 334 SER A C 1
ATOM 2664 O O . SER A 1 334 ? 1.750 -9.862 13.918 1.00 91.38 334 SER A O 1
ATOM 2666 N N . SER A 1 335 ? 1.259 -8.807 11.996 1.00 86.94 335 SER A N 1
ATOM 2667 C CA . SER A 1 335 ? 2.373 -9.358 11.229 1.00 86.94 335 SER A CA 1
ATOM 2668 C C . SER A 1 335 ? 3.717 -8.816 11.717 1.00 86.94 335 SER A C 1
ATOM 2670 O O . SER A 1 335 ? 4.009 -7.622 11.678 1.00 86.94 335 SER A O 1
ATOM 2672 N N . GLY A 1 336 ? 4.596 -9.723 12.133 1.00 82.19 336 GLY A N 1
ATOM 2673 C CA . GLY A 1 336 ? 5.974 -9.410 12.504 1.00 82.19 336 GLY A CA 1
ATOM 2674 C C . GLY A 1 336 ? 6.916 -9.234 11.309 1.00 82.19 336 GLY A C 1
ATOM 2675 O O . GLY A 1 336 ? 8.117 -9.058 11.512 1.00 82.19 336 GLY A O 1
ATOM 2676 N N . ARG A 1 337 ? 6.416 -9.282 10.064 1.00 79.56 337 ARG A N 1
ATOM 2677 C CA . ARG A 1 337 ? 7.236 -9.239 8.839 1.00 79.56 337 ARG A CA 1
ATOM 2678 C C . ARG A 1 337 ? 8.147 -8.010 8.789 1.00 79.56 337 ARG A C 1
ATOM 2680 O O . ARG A 1 337 ? 9.348 -8.165 8.580 1.00 79.56 337 ARG A O 1
ATOM 2687 N N . LYS A 1 338 ? 7.605 -6.809 9.035 1.00 70.88 338 LYS A N 1
ATOM 2688 C CA . LYS A 1 338 ? 8.394 -5.562 9.076 1.00 70.88 338 LYS A CA 1
ATOM 2689 C C . LYS A 1 338 ? 9.365 -5.538 10.254 1.00 70.88 338 LYS A C 1
ATOM 2691 O O . LYS A 1 338 ? 10.518 -5.166 10.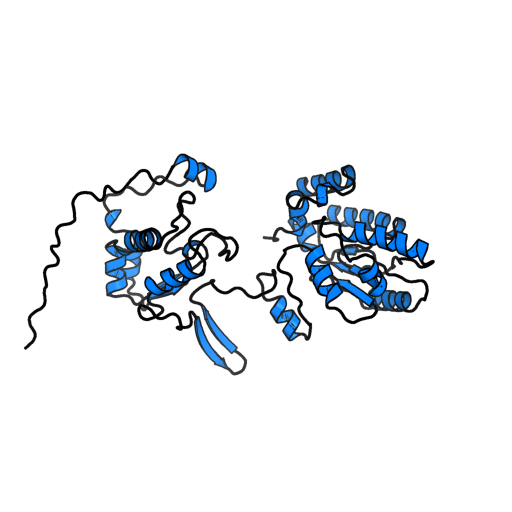081 1.00 70.88 338 LYS A O 1
ATOM 2696 N N . VAL A 1 339 ? 8.950 -6.043 11.416 1.00 72.38 339 VAL A N 1
ATOM 2697 C CA . VAL A 1 339 ? 9.831 -6.181 12.588 1.00 72.38 339 VAL A CA 1
ATOM 2698 C C . VAL A 1 339 ? 10.994 -7.131 12.292 1.00 72.38 339 VAL A C 1
ATOM 2700 O O . VAL A 1 339 ? 12.092 -6.935 12.787 1.00 72.38 339 VAL A O 1
ATOM 2703 N N . LYS A 1 340 ? 10.797 -8.164 11.472 1.00 68.06 340 LYS A N 1
ATOM 2704 C CA . LYS A 1 340 ? 11.873 -9.070 11.057 1.00 68.06 340 LYS A CA 1
ATOM 2705 C C . LYS A 1 340 ? 12.798 -8.432 10.017 1.00 68.06 340 LYS A C 1
ATOM 2707 O O . LYS A 1 340 ? 14.008 -8.581 10.133 1.00 68.06 340 LYS A O 1
ATOM 2712 N N . ALA A 1 341 ? 12.232 -7.761 9.017 1.00 58.88 341 ALA A N 1
ATOM 2713 C CA . ALA A 1 341 ? 12.976 -7.219 7.882 1.00 58.88 341 ALA A CA 1
ATOM 2714 C C . ALA A 1 341 ? 13.709 -5.902 8.190 1.00 58.88 341 ALA A C 1
ATOM 2716 O O . ALA A 1 341 ? 14.753 -5.633 7.611 1.00 58.88 341 ALA A O 1
ATOM 2717 N N . LEU A 1 342 ? 13.174 -5.089 9.105 1.00 57.34 342 LEU A N 1
ATOM 2718 C CA . LEU A 1 342 ? 13.600 -3.704 9.322 1.00 57.34 342 LEU A CA 1
ATOM 2719 C C . LEU A 1 342 ? 14.045 -3.431 10.771 1.00 57.34 342 LEU A C 1
ATOM 2721 O O . LEU A 1 342 ? 14.143 -2.273 11.176 1.00 57.34 342 LEU A O 1
ATOM 2725 N N . PHE A 1 343 ? 14.347 -4.462 11.571 1.00 64.81 343 PHE A N 1
ATOM 2726 C CA . PHE A 1 343 ? 14.994 -4.275 12.878 1.00 64.81 343 PHE A CA 1
ATOM 2727 C C . PHE A 1 343 ? 16.483 -3.955 12.693 1.00 64.81 343 PHE A C 1
ATOM 2729 O O . PHE A 1 343 ? 17.349 -4.823 12.789 1.00 64.81 343 PHE A O 1
ATOM 2736 N N . THR A 1 344 ? 16.765 -2.689 12.394 1.00 69.12 344 THR A N 1
ATOM 2737 C CA . THR A 1 344 ? 18.111 -2.134 12.223 1.00 69.12 344 THR A CA 1
ATOM 2738 C C . THR A 1 344 ? 18.421 -1.141 13.344 1.00 69.12 344 THR A C 1
ATOM 2740 O O . THR A 1 344 ? 17.518 -0.522 13.912 1.00 69.12 344 THR A O 1
ATOM 2743 N N . TRP A 1 345 ? 19.706 -0.936 13.652 1.00 69.19 345 TRP A N 1
ATOM 2744 C CA . TRP A 1 345 ? 20.130 0.072 14.636 1.00 69.19 345 TRP A CA 1
ATOM 2745 C C . TRP A 1 345 ? 19.699 1.497 14.257 1.00 69.19 345 TRP A C 1
ATOM 2747 O O . TRP A 1 345 ? 19.427 2.308 15.138 1.00 69.19 345 TRP A O 1
ATOM 2757 N N . GLN A 1 346 ? 19.555 1.778 12.960 1.00 70.75 346 GLN A N 1
ATOM 2758 C CA . GLN A 1 346 ? 19.013 3.037 12.452 1.00 70.75 346 GLN A CA 1
ATOM 2759 C C . GLN A 1 346 ? 17.549 3.244 12.873 1.00 70.75 346 GLN A C 1
ATOM 2761 O O . GLN A 1 346 ? 17.206 4.298 13.402 1.00 70.75 346 GLN A O 1
ATOM 2766 N N . ASN A 1 347 ? 16.699 2.224 12.723 1.00 67.38 347 ASN A N 1
ATOM 2767 C CA . ASN A 1 347 ? 15.287 2.313 13.107 1.00 67.38 347 ASN A CA 1
ATOM 2768 C C . ASN A 1 347 ? 15.093 2.361 14.630 1.00 67.38 347 ASN A C 1
ATOM 2770 O O . ASN A 1 347 ? 14.183 3.033 15.115 1.00 67.38 347 ASN A O 1
ATOM 2774 N N . VAL A 1 348 ? 15.986 1.730 15.401 1.00 70.81 348 VAL A N 1
ATOM 2775 C CA . VAL A 1 348 ? 16.056 1.936 16.859 1.00 70.81 348 VAL A CA 1
ATOM 2776 C C . VAL A 1 348 ? 16.403 3.397 17.180 1.00 70.81 348 VAL A C 1
ATOM 2778 O O . VAL A 1 348 ? 15.764 4.000 18.042 1.00 70.81 348 VAL A O 1
ATOM 2781 N N . GLY A 1 349 ? 17.356 3.991 16.453 1.00 72.69 349 GLY A N 1
ATOM 2782 C CA . GLY A 1 349 ? 17.708 5.409 16.557 1.00 72.69 349 GLY A CA 1
ATOM 2783 C C . GLY A 1 349 ? 16.535 6.347 16.258 1.00 72.69 349 GLY A C 1
ATOM 2784 O O . GLY A 1 349 ? 16.268 7.248 17.050 1.00 72.69 349 GLY A O 1
ATOM 2785 N N . HIS A 1 350 ? 15.775 6.097 15.187 1.00 71.75 350 HIS A N 1
ATOM 2786 C CA . HIS A 1 350 ? 14.563 6.867 14.871 1.00 71.75 350 HIS A CA 1
ATOM 2787 C C . HIS A 1 350 ? 13.497 6.749 15.973 1.00 71.75 350 HIS A C 1
ATOM 2789 O O . HIS A 1 350 ? 12.867 7.743 16.330 1.00 71.75 350 HIS A O 1
ATOM 2795 N N . GLY A 1 351 ? 13.335 5.564 16.575 1.00 70.38 351 GLY A N 1
ATOM 2796 C CA . GLY A 1 351 ? 12.453 5.372 17.730 1.00 70.38 351 GLY A CA 1
ATOM 2797 C C . GLY A 1 351 ? 12.874 6.210 18.944 1.00 70.38 351 GLY A C 1
ATOM 2798 O O . GLY A 1 351 ? 12.042 6.877 19.559 1.00 70.38 351 GLY A O 1
ATOM 2799 N N . LEU A 1 352 ? 14.172 6.241 19.261 1.00 74.19 352 LEU A N 1
ATOM 2800 C CA . LEU A 1 352 ? 14.712 7.085 20.334 1.00 74.19 352 LEU A CA 1
ATOM 2801 C C . LEU A 1 352 ? 14.557 8.580 20.024 1.00 74.19 352 LEU A C 1
ATOM 2803 O O . LEU A 1 352 ? 14.200 9.355 20.911 1.00 74.19 352 LEU A O 1
ATOM 2807 N N . GLN A 1 353 ? 14.767 8.986 18.772 1.00 77.50 353 GLN A N 1
ATOM 2808 C CA . GLN A 1 353 ? 14.578 10.364 18.325 1.00 77.50 353 GLN A CA 1
ATOM 2809 C C . GLN A 1 353 ? 13.111 10.801 18.428 1.00 77.50 353 GLN A C 1
ATOM 2811 O O . GLN A 1 353 ? 12.834 11.915 18.873 1.00 77.50 353 GLN A O 1
ATOM 2816 N N . ALA A 1 354 ? 12.163 9.930 18.076 1.00 75.88 354 ALA A N 1
ATOM 2817 C CA . ALA A 1 354 ? 10.738 10.193 18.250 1.00 75.88 354 ALA A CA 1
ATOM 2818 C C . ALA A 1 354 ? 10.385 10.430 19.725 1.00 75.88 354 ALA A C 1
ATOM 2820 O O . ALA A 1 354 ? 9.658 11.369 20.035 1.00 75.88 354 ALA A O 1
ATOM 2821 N N . ILE A 1 355 ? 10.956 9.646 20.645 1.00 76.12 355 ILE A N 1
ATOM 2822 C CA . ILE A 1 355 ? 10.777 9.864 22.088 1.00 76.12 355 ILE A CA 1
ATOM 2823 C C . ILE A 1 355 ? 11.399 11.202 22.515 1.00 76.12 355 ILE A C 1
ATOM 2825 O O . ILE A 1 355 ? 10.732 12.006 23.164 1.00 76.12 355 ILE A O 1
ATOM 2829 N N . ALA A 1 356 ? 12.649 11.471 22.127 1.00 74.88 356 ALA A N 1
ATOM 2830 C CA . ALA A 1 356 ? 13.377 12.683 22.513 1.00 74.88 356 ALA A CA 1
ATOM 2831 C C . ALA A 1 356 ? 12.710 13.976 22.011 1.00 74.88 356 ALA A C 1
ATOM 2833 O O . ALA A 1 356 ? 12.760 15.004 22.678 1.00 74.88 356 ALA A O 1
ATOM 2834 N N . THR A 1 357 ? 12.054 13.913 20.853 1.00 79.12 357 THR A N 1
ATOM 2835 C CA . THR A 1 357 ? 11.338 15.041 20.237 1.00 79.12 357 THR A CA 1
ATOM 2836 C C . THR A 1 357 ? 9.851 15.075 20.591 1.00 79.12 357 THR A C 1
ATOM 2838 O O . THR A 1 357 ? 9.094 15.822 19.981 1.00 79.12 357 THR A O 1
ATOM 2841 N N . SER A 1 358 ? 9.398 14.266 21.559 1.00 77.94 358 SER A N 1
ATOM 2842 C CA . SER A 1 358 ? 7.977 14.169 21.936 1.00 77.94 358 SER A CA 1
ATOM 2843 C C . SER A 1 358 ? 7.039 13.911 20.744 1.00 77.94 358 SER A C 1
ATOM 2845 O O . SER A 1 358 ? 5.907 14.388 20.712 1.00 77.94 358 SER A O 1
ATOM 2847 N N . GLY A 1 359 ? 7.513 13.151 19.755 1.00 78.19 359 GLY A N 1
ATOM 2848 C CA . GLY A 1 359 ? 6.780 12.792 18.545 1.00 78.19 359 GLY A CA 1
ATOM 2849 C C . GLY A 1 359 ? 6.963 13.744 17.361 1.00 78.19 359 GLY A C 1
ATOM 2850 O O . GLY A 1 359 ? 6.554 13.379 16.263 1.00 78.19 359 GLY A O 1
ATOM 2851 N N . ASP A 1 360 ? 7.608 14.907 17.512 1.00 78.81 360 ASP A N 1
ATOM 2852 C CA . ASP A 1 360 ? 7.776 15.854 16.395 1.00 78.81 360 ASP A CA 1
ATOM 2853 C C . ASP A 1 360 ? 8.577 15.262 15.227 1.00 78.81 360 ASP A C 1
ATOM 2855 O O . ASP A 1 360 ? 8.264 15.536 14.068 1.00 78.81 360 ASP A O 1
ATOM 2859 N N . ALA A 1 361 ? 9.547 14.381 15.498 1.00 80.44 361 ALA A N 1
ATOM 2860 C CA . ALA A 1 361 ? 10.271 13.678 14.438 1.00 80.44 361 ALA A CA 1
ATOM 2861 C C . ALA A 1 361 ? 9.338 12.859 13.527 1.00 80.44 361 ALA A C 1
ATOM 2863 O O . ALA A 1 361 ? 9.620 12.730 12.336 1.00 80.44 361 ALA A O 1
ATOM 2864 N N . LEU A 1 362 ? 8.212 12.359 14.049 1.00 83.88 362 LEU A N 1
ATOM 2865 C CA . LEU A 1 362 ? 7.249 11.548 13.298 1.00 83.88 362 LEU A CA 1
ATOM 2866 C C . LEU A 1 362 ? 6.340 12.375 12.373 1.00 83.88 362 LEU A C 1
ATOM 2868 O O . LEU A 1 362 ? 5.579 11.809 11.588 1.00 83.88 362 LEU A O 1
ATOM 2872 N N . LYS A 1 363 ? 6.427 13.711 12.421 1.00 80.62 363 LYS A N 1
ATOM 2873 C CA . LYS A 1 363 ? 5.745 14.605 11.471 1.00 80.62 363 LYS A CA 1
ATOM 2874 C C . LYS A 1 363 ? 6.473 14.728 10.135 1.00 80.62 363 LYS A C 1
ATOM 2876 O O . LYS A 1 363 ? 5.927 15.227 9.157 1.00 80.62 363 LYS A O 1
ATOM 2881 N N . GLN A 1 364 ? 7.717 14.259 10.072 1.00 74.19 364 GLN A N 1
ATOM 2882 C CA . GLN A 1 364 ? 8.505 14.246 8.848 1.00 74.19 364 GLN A CA 1
ATOM 2883 C C . GLN A 1 364 ? 8.520 12.837 8.260 1.00 74.19 364 GLN A C 1
ATOM 2885 O O . GLN A 1 364 ? 9.002 11.891 8.887 1.00 74.19 364 GLN A O 1
ATOM 2890 N N . ARG A 1 365 ? 8.040 12.703 7.018 1.00 75.50 365 ARG A N 1
ATOM 2891 C CA . ARG A 1 365 ? 7.948 11.416 6.312 1.00 75.50 365 ARG A CA 1
ATOM 2892 C C . ARG A 1 365 ? 9.274 10.652 6.301 1.00 75.50 365 ARG A C 1
ATOM 2894 O O . ARG A 1 365 ? 9.272 9.449 6.534 1.00 75.50 365 ARG A O 1
ATOM 2901 N N . VAL A 1 366 ? 10.395 11.349 6.096 1.00 73.06 366 VAL A N 1
ATOM 2902 C CA . VAL A 1 366 ? 11.751 10.766 6.032 1.00 73.06 366 VAL A CA 1
ATOM 2903 C C . VAL A 1 366 ? 12.141 9.985 7.295 1.00 73.06 366 VAL A C 1
ATOM 2905 O O . VAL A 1 366 ? 12.836 8.978 7.205 1.00 73.06 366 VAL A O 1
ATOM 2908 N N . ASN A 1 367 ? 11.621 10.366 8.464 1.00 75.62 367 ASN A N 1
ATOM 2909 C CA . ASN A 1 367 ? 11.886 9.664 9.725 1.00 75.62 367 ASN A CA 1
ATOM 2910 C C . ASN A 1 367 ? 10.945 8.465 9.941 1.00 75.62 367 ASN A C 1
ATOM 2912 O O . ASN A 1 367 ? 11.110 7.699 10.888 1.00 75.62 367 ASN A O 1
ATOM 2916 N N . CYS A 1 368 ? 9.952 8.296 9.064 1.00 74.62 368 CYS A N 1
ATOM 2917 C CA . CYS A 1 368 ? 8.910 7.279 9.160 1.00 74.62 368 CYS A CA 1
ATOM 2918 C C . CYS A 1 368 ? 9.039 6.187 8.087 1.00 74.62 368 CYS A C 1
ATOM 2920 O O . CYS A 1 368 ? 8.131 5.370 7.944 1.00 74.62 368 CYS A O 1
ATOM 2922 N N . MET A 1 369 ? 10.152 6.132 7.349 1.00 73.00 369 MET A N 1
ATOM 2923 C CA . MET A 1 369 ? 10.370 5.162 6.263 1.00 73.00 369 MET A CA 1
ATOM 2924 C C . MET A 1 369 ? 10.139 3.706 6.689 1.00 73.00 369 MET A C 1
ATOM 2926 O O . MET A 1 369 ? 9.594 2.932 5.918 1.00 73.00 369 MET A O 1
ATOM 2930 N N . TYR A 1 370 ? 10.369 3.347 7.957 1.00 72.88 370 TYR A N 1
ATOM 2931 C CA . TYR A 1 370 ? 9.987 2.035 8.504 1.00 72.88 370 TYR A CA 1
ATOM 2932 C C . TYR A 1 370 ? 8.530 1.622 8.177 1.00 72.88 370 TYR A C 1
ATOM 2934 O O . TYR A 1 370 ? 8.248 0.473 7.816 1.00 72.88 370 TYR A O 1
ATOM 2942 N N . TRP A 1 371 ? 7.585 2.562 8.277 1.00 71.44 371 TRP A N 1
ATOM 2943 C CA . TRP A 1 371 ? 6.166 2.314 8.012 1.00 71.44 371 TRP A CA 1
ATOM 2944 C C . TRP A 1 371 ? 5.809 2.399 6.527 1.00 71.44 371 TRP A C 1
ATOM 2946 O O . TRP A 1 371 ? 4.923 1.661 6.096 1.00 71.44 371 TRP A O 1
ATOM 2956 N N . TYR A 1 372 ? 6.526 3.208 5.745 1.00 71.88 372 TYR A N 1
ATOM 2957 C CA . TYR A 1 372 ? 6.194 3.492 4.342 1.00 71.88 372 TYR A CA 1
ATOM 2958 C C . TYR A 1 372 ? 6.995 2.681 3.321 1.00 71.88 372 TYR A C 1
ATOM 2960 O O . TYR A 1 372 ? 6.508 2.480 2.212 1.00 71.88 372 TYR A O 1
ATOM 2968 N N . ASP A 1 373 ? 8.164 2.163 3.688 1.00 67.69 373 ASP A N 1
ATOM 2969 C CA . ASP A 1 373 ? 8.991 1.385 2.777 1.00 67.69 373 ASP A CA 1
ATOM 2970 C C . ASP A 1 373 ? 8.397 -0.014 2.567 1.00 67.69 373 ASP A C 1
ATOM 2972 O O . ASP A 1 373 ? 7.909 -0.652 3.524 1.00 67.69 373 ASP A O 1
ATOM 2976 N N . PRO A 1 374 ? 8.433 -0.518 1.321 1.00 61.00 374 PRO A N 1
ATOM 2977 C CA . PRO A 1 374 ? 8.086 -1.894 1.041 1.00 61.00 374 PRO A CA 1
ATOM 2978 C C . PRO A 1 374 ? 9.119 -2.821 1.686 1.00 61.00 374 PRO A C 1
ATOM 2980 O O . PRO A 1 374 ? 10.323 -2.561 1.690 1.00 61.00 374 PRO A O 1
ATOM 2983 N N . VAL A 1 375 ? 8.641 -3.942 2.223 1.00 54.50 375 VAL A N 1
ATOM 2984 C CA . VAL A 1 375 ? 9.534 -5.044 2.587 1.00 54.50 375 VAL A CA 1
ATOM 2985 C C . VAL A 1 375 ? 9.935 -5.715 1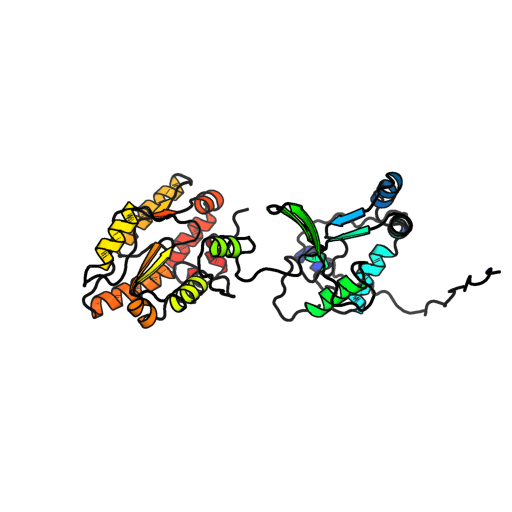.279 1.00 54.50 375 VAL A C 1
ATOM 2987 O O . VAL A 1 375 ? 9.078 -6.348 0.663 1.00 54.50 375 VAL A O 1
ATOM 2990 N N . ARG A 1 376 ? 11.185 -5.510 0.849 1.00 46.62 376 ARG A N 1
ATOM 2991 C CA . ARG A 1 376 ? 11.780 -6.237 -0.281 1.00 46.62 376 ARG A CA 1
ATOM 2992 C C . ARG A 1 376 ? 11.892 -7.727 0.019 1.00 46.62 376 ARG A C 1
ATOM 2994 O O . ARG A 1 376 ? 12.207 -8.068 1.185 1.00 46.62 376 ARG A O 1
#

Foldseek 3Di:
DDDDDPDDPPPPDPPDPPPPPPQDPVVVLCVPVVDPDDDPDDDPCVLQPDPVLVVVVVVQDQAEEAAAPQFFQCVVVRVGNFDPVSLVVRLCSHCVRNSNVSNVVRHHYAYAHELRQQFDPPVDQDDDGGPHLVSSLLSCVCRDVQDPNPDPPRAQKDWDDPDPVDIDIGGRYDSDADFAPDRDCVVVVCVVVVHDDFHDPDPALQRRLLRVLVVDDDQKDKQADPQWAQDPVNVVQQVVQVPDPQEFKAAEQADEPDADPVLRVVSVVVRVVCQVLRFHDNRIIMGGSVLCVVLVHFDPLFRPPSSVVSRVSSQVVSVVVVHHYDYTYDHMYGHCLLNHQPVDPLLVVLVVVCVVVVNNSRSDVVSVCSVVPDRD

pLDDT: mean 81.53, std 17.07, range [26.53, 98.19]

Sequence (376 aa):
MLAAQKASFTAAMPESLSVRTDRIDRAIHLAQNNTELPKPYVGTDKHLGYPALASILKLRPDFLVGTGDNVYYDTPKEPRAQSIAELRQKWHEQFVQPRYHDLFAVVPTYWEIDDHDYRIDDGDNSGDHEPSVALAQRMMREQLPYAPMGDTTTKTYRTHRVSKDLQIWFVENRMYRSDNNSTDDTAAVAKANGARVVFESFNQIAASRNAAGRAARGDWLVFVDADTQVTPKLFREMMRAMVRNDCLGGGCPVKFDSGPWLGRQSVTVWNMAARVMRWAAGSFLFCRASAFHELGGFSPDFFAGEEVDYCIRLNRLGRRLAKRMVYLNEPVISSGRKVKALFTWQNVGHGLQAIATSGDALKQRVNCMYWYDPVR

Secondary structure (DSSP, 8-state):
----------PPPPS-----TT-S-HHHHHHHS---PPPPP--TTGGG--HHHHHHHHH--S-EEEES-SS-SSSSSTTPP-SHHHHHHHHHHHHTSHHHHHHHTTS-EEEE--STTTSSGGG---SSPSSPHHHHHHHHHHHSTTSSTT---S-SEEEEEEETTEEEEEES-S----SSS-SSTHHHHHHHTTPPP---SS--HHHHHHHHHHH--SSEEEEE-TTEE--HHHHHHHHHHHTSTTEEEEE--EEESS--HHHHHHHHHHHHHHHHHTPPBTTEEEEEHHHHHHTTSS-TT-SS-HHHHHHHHHHHHHHHTT-EEEE-SSPEEE--HHHHHS--HHHHHHHHHHHHTTTGGGGSGGGGHHHHS---

Radius of gyration: 28.98 Å; chains: 1; bounding box: 56×44×99 Å